Protein AF-A0A2T1HRW3-F1 (afdb_monomer)

Organism: NCBI:txid2109933

Sequence (245 aa):
MPASSSIAETVAFGRKAAAPQAVAAPQVAPGHSLRAAALVLAGGLLAGSAAFLISSAKPEPPRLLSVGIGPATLSVNSTLVRNPAQRRDGQAGRLDLALSWPGLEASKPPSPSDAGADAFALKDVLLVTILAADDGLDPSALPAQLYGRYLESGVEDGPAGLIRRSFRARSPYEGEVLFIAPPDGRRFAARCELARPSPDSLPHMCIAQFRRDGLDVQLRMDARLLDQWEAIDERLRHLVDKMLG

Solvent-accessible surface area (backbone atoms only — not comparable to full-atom values): 14310 Å² total; per-residue (Å²): 128,88,81,88,86,85,84,86,87,83,84,86,86,78,86,78,87,78,78,83,79,76,78,80,74,84,84,76,74,95,83,64,76,76,65,62,54,52,53,56,51,50,50,51,52,53,54,51,50,51,55,50,51,67,74,62,61,75,84,76,78,81,43,81,29,54,34,28,31,74,93,39,55,33,55,40,54,40,61,33,39,63,46,74,90,67,63,54,66,45,84,37,83,57,47,52,33,28,23,24,58,92,79,65,42,56,41,78,77,87,50,83,84,48,65,48,99,56,62,78,67,37,76,54,31,40,39,36,40,40,32,42,51,70,97,64,79,57,48,36,47,35,48,63,74,59,48,51,86,44,45,46,92,63,77,43,88,37,57,77,73,21,37,33,33,44,39,31,83,90,39,103,50,49,45,31,36,38,36,27,31,77,95,55,14,56,91,39,42,33,46,21,41,30,80,44,81,50,93,89,41,57,58,47,45,28,42,31,50,43,65,55,89,61,26,30,40,37,39,37,34,35,42,83,52,43,64,45,44,69,64,50,55,53,52,50,51,55,51,50,50,63,21,62,106

Foldseek 3Di:
DDDDDDDDDDDDDDDDDDDDDDDDDDDDDPDDPPPVVVVVVVVCVVVVVVVVVVVPDDDDDWDWEFEDAVPFTFTDILLQQPDVVRSHHDYDQKTKGKAFPPPRGRDDPDDPVCPPPPVVPCPRIKIKMKHFDDPDDFLLCCQPPPQVVQWDPDWDADAPQWIKTAGDPPDPLQQWIKTAHPDRNSLWIKIFGFPDRDPPTDTFKIWIWGDDPRMIMIIIGTPVCVNVVNSVSVVVVVVRVNRRD

Radius of gyration: 29.55 Å; Cα contacts (8 Å, |Δi|>4): 366; chains: 1; bounding box: 105×69×51 Å

Nearest PDB structures (foldseek):
  3ggn-assembly2_A  TM=3.436E-01  e=1.033E-01  Deinococcus radiodurans R1 = ATCC 13939 = DSM 20539
  3rd6-assembly2_B-2  TM=4.100E-01  e=4.342E-01  Mesorhizobium loti
  2lnj-assembly1_A  TM=2.711E-01  e=1.094E-01  Synechocystis sp. PCC 6803
  3mfd-assembly1_A  TM=4.555E-01  e=8.650E-01  Bacillus subtilis
  2yev-assembly2_B  TM=3.075E-01  e=7.672E+00  Thermus thermophilus HB8

pLDDT: mean 80.61, std 21.64, range [36.28, 98.56]

Secondary structure (DSSP, 8-state):
----------------PPPP--PPPP---TT-HHHHHHHHHHHHHHHHHHHHHHHTPPPPPP-EEEEEETTEEEEEETTTBSSGGG-SSEE-SEEEEEEETTT--BPPPPPGGG-STTTT--TTEEEEEEEEPPSS--GGGHHHHTGGGGB-S--EE-GGGPEEEEBPTTSTTTTEEEEE-TTTSSS-EEEEEESSSSTTPPEEEEEEEEEETTEEEEEEEEGGGGGGHHHHHHHHHHHHHHHH-

Structure (mmCIF, N/CA/C/O backbone):
data_AF-A0A2T1HRW3-F1
#
_entry.id   AF-A0A2T1HRW3-F1
#
loop_
_atom_site.group_PDB
_atom_site.id
_atom_site.type_symbol
_atom_site.label_atom_id
_atom_site.label_alt_id
_atom_site.label_comp_id
_atom_site.label_asym_id
_atom_site.label_entity_id
_atom_site.label_seq_id
_atom_site.pdbx_PDB_ins_code
_atom_site.Cartn_x
_atom_site.Cartn_y
_atom_site.Cartn_z
_atom_site.occupancy
_atom_site.B_iso_or_equiv
_atom_site.auth_seq_id
_atom_site.auth_comp_id
_atom_site.auth_asym_id
_atom_site.auth_atom_id
_atom_site.pdbx_PDB_model_num
ATOM 1 N N . MET A 1 1 ? 83.606 19.177 -17.365 1.00 39.78 1 MET A N 1
ATOM 2 C CA . MET A 1 1 ? 84.404 20.393 -17.651 1.00 39.78 1 MET A CA 1
ATOM 3 C C . MET A 1 1 ? 84.358 20.618 -19.157 1.00 39.78 1 MET A C 1
ATOM 5 O O . MET A 1 1 ? 84.516 19.606 -19.832 1.00 39.78 1 MET A O 1
ATOM 9 N N . PRO A 1 2 ? 84.155 21.837 -19.710 1.00 53.38 2 PRO A N 1
ATOM 10 C CA . PRO A 1 2 ? 84.057 23.165 -19.070 1.00 53.38 2 PRO A CA 1
ATOM 11 C C . PRO A 1 2 ? 82.731 23.446 -18.317 1.00 53.38 2 PRO A C 1
ATOM 13 O O . PRO A 1 2 ? 82.269 22.559 -17.598 1.00 53.38 2 PRO A O 1
ATOM 16 N N . ALA A 1 3 ? 82.193 24.673 -18.414 1.00 39.16 3 ALA A N 1
ATOM 17 C CA . ALA A 1 3 ? 81.081 25.255 -17.649 1.00 39.16 3 ALA A CA 1
ATOM 18 C C . ALA A 1 3 ? 80.359 26.384 -18.448 1.00 39.16 3 ALA A C 1
ATOM 20 O O . ALA A 1 3 ? 80.685 26.597 -19.613 1.00 39.16 3 ALA A O 1
ATOM 21 N N . SER A 1 4 ? 79.471 27.137 -17.771 1.00 41.97 4 SER A N 1
ATOM 22 C CA . SER A 1 4 ? 78.789 28.393 -18.182 1.00 41.97 4 SER A CA 1
ATOM 23 C C . SER A 1 4 ? 77.609 28.282 -19.167 1.00 41.97 4 SER A C 1
ATOM 25 O O . SER A 1 4 ? 77.682 27.531 -20.128 1.00 41.97 4 SER A O 1
ATOM 27 N N . SER A 1 5 ? 76.521 29.062 -19.063 1.00 40.44 5 SER A N 1
ATOM 28 C CA . SER A 1 5 ? 75.942 29.850 -17.947 1.00 40.44 5 SER A CA 1
ATOM 29 C C . SER A 1 5 ? 74.539 30.354 -18.343 1.00 40.44 5 SER A C 1
ATOM 31 O O . SER A 1 5 ? 74.264 30.466 -19.532 1.00 40.44 5 SER A O 1
ATOM 33 N N . SER A 1 6 ? 73.728 30.764 -17.352 1.00 39.62 6 SER A N 1
ATOM 34 C CA . SER A 1 6 ? 72.842 31.958 -17.378 1.00 39.62 6 SER A CA 1
ATOM 35 C C . SER A 1 6 ? 71.379 31.767 -16.923 1.00 39.62 6 SER A C 1
ATOM 37 O O . SER A 1 6 ? 70.491 31.504 -17.722 1.00 39.62 6 SER A O 1
ATOM 39 N N . ILE A 1 7 ? 71.175 32.070 -15.633 1.00 45.28 7 ILE A N 1
ATOM 40 C CA . ILE A 1 7 ? 70.072 32.865 -15.046 1.00 45.28 7 ILE A CA 1
ATOM 41 C C . ILE A 1 7 ? 68.636 32.302 -15.109 1.00 45.28 7 ILE A C 1
ATOM 43 O O . ILE A 1 7 ? 67.963 32.308 -16.133 1.00 45.28 7 ILE A O 1
ATOM 47 N N . ALA A 1 8 ? 68.125 31.969 -13.918 1.00 36.47 8 ALA A N 1
ATOM 48 C CA . ALA A 1 8 ? 66.698 31.965 -13.610 1.00 36.47 8 ALA A CA 1
ATOM 49 C C . ALA A 1 8 ? 66.261 33.372 -13.167 1.00 36.47 8 ALA A C 1
ATOM 51 O O . ALA A 1 8 ? 66.919 33.976 -12.317 1.00 36.47 8 ALA A O 1
ATOM 52 N N . GLU A 1 9 ? 65.146 33.877 -13.695 1.00 40.12 9 GLU A N 1
ATOM 53 C CA . GLU A 1 9 ? 64.618 35.189 -13.318 1.00 40.12 9 GLU A CA 1
ATOM 54 C C . GLU A 1 9 ? 63.512 35.055 -12.261 1.00 40.12 9 GLU A C 1
ATOM 56 O O . GLU A 1 9 ? 62.537 34.322 -12.423 1.00 40.12 9 GLU A O 1
ATOM 61 N N . THR A 1 10 ? 63.699 35.745 -11.136 1.00 36.28 10 THR A N 1
ATOM 62 C CA . THR A 1 10 ? 62.781 35.754 -9.992 1.00 36.28 10 THR A CA 1
ATOM 63 C C . THR A 1 10 ? 62.038 37.080 -9.973 1.00 36.28 10 THR A C 1
ATOM 65 O O . THR A 1 10 ? 62.661 38.117 -9.758 1.00 36.28 10 THR A O 1
ATOM 68 N N . VAL A 1 11 ? 60.710 37.059 -10.106 1.00 42.03 11 VAL A N 1
ATOM 69 C CA . VAL A 1 11 ? 59.874 38.245 -9.860 1.00 42.03 11 VAL A CA 1
ATOM 70 C C . VAL A 1 11 ? 59.063 38.038 -8.586 1.00 42.03 11 VAL A C 1
ATOM 72 O O . VAL A 1 11 ? 58.026 37.379 -8.573 1.00 42.03 11 VAL A O 1
ATOM 75 N N . ALA A 1 12 ? 59.547 38.624 -7.491 1.00 39.41 12 ALA A N 1
ATOM 76 C CA . ALA A 1 12 ? 58.782 38.751 -6.260 1.00 39.41 12 ALA A CA 1
ATOM 77 C C . ALA A 1 12 ? 57.793 39.922 -6.382 1.00 39.41 12 ALA A C 1
ATOM 79 O O . ALA A 1 12 ? 58.213 41.059 -6.590 1.00 39.41 12 ALA A O 1
ATOM 80 N N . PHE A 1 13 ? 56.496 39.671 -6.183 1.00 36.38 13 PHE A N 1
ATOM 81 C CA . PHE A 1 13 ? 55.493 40.731 -6.039 1.00 36.38 13 PHE A CA 1
ATOM 82 C C . PHE A 1 13 ? 54.936 40.742 -4.612 1.00 36.38 13 PHE A C 1
ATOM 84 O O . PHE A 1 13 ? 54.103 39.921 -4.231 1.00 36.38 13 PHE A O 1
ATOM 91 N N . GLY A 1 14 ? 55.448 41.657 -3.789 1.00 36.41 14 GLY A N 1
ATOM 92 C CA . GLY A 1 14 ? 55.083 41.772 -2.380 1.00 36.41 14 GLY A CA 1
ATOM 93 C C . GLY A 1 14 ? 54.111 42.919 -2.100 1.00 36.41 14 GLY A C 1
ATOM 94 O O . GLY A 1 14 ? 54.401 44.051 -2.460 1.00 36.41 14 GLY A O 1
ATOM 95 N N . ARG A 1 15 ? 53.052 42.623 -1.325 1.00 39.38 15 ARG A N 1
ATOM 96 C CA . ARG A 1 15 ? 52.174 43.559 -0.571 1.00 39.38 15 ARG A CA 1
ATOM 97 C C . ARG A 1 15 ? 51.417 44.609 -1.417 1.00 39.38 15 ARG A C 1
ATOM 99 O O . ARG A 1 15 ? 51.995 45.470 -2.057 1.00 39.38 15 ARG A O 1
ATOM 106 N N . LYS A 1 16 ? 50.092 44.710 -1.307 1.00 40.72 16 LYS A N 1
ATOM 107 C CA . LYS A 1 16 ? 49.357 44.930 -0.047 1.00 40.72 16 LYS A CA 1
ATOM 108 C C . LYS A 1 16 ? 47.990 44.246 -0.062 1.00 40.72 16 LYS A C 1
ATOM 110 O O . LYS A 1 16 ? 47.259 44.351 -1.039 1.00 40.72 16 LYS A O 1
ATOM 115 N N . ALA A 1 17 ? 47.618 43.639 1.064 1.00 41.56 17 ALA A N 1
ATOM 116 C CA . ALA A 1 17 ? 46.237 43.240 1.306 1.00 41.56 17 ALA A CA 1
ATOM 117 C C . ALA A 1 17 ? 45.358 44.494 1.450 1.00 41.56 17 ALA A C 1
ATOM 119 O O . ALA A 1 17 ? 45.654 45.365 2.271 1.00 41.56 17 ALA A O 1
ATOM 120 N N . ALA A 1 18 ? 44.290 44.583 0.658 1.00 41.91 18 ALA A N 1
ATOM 121 C CA . ALA A 1 18 ? 43.229 45.551 0.896 1.00 41.91 18 ALA A CA 1
ATOM 122 C C . ALA A 1 18 ? 42.437 45.117 2.139 1.00 41.91 18 ALA A C 1
ATOM 124 O O . ALA A 1 18 ? 42.077 43.946 2.270 1.00 41.91 18 ALA A O 1
ATOM 125 N N . ALA A 1 19 ? 42.195 46.047 3.064 1.00 45.75 19 ALA A N 1
ATOM 126 C CA . ALA A 1 19 ? 41.398 45.767 4.253 1.00 45.75 19 ALA A CA 1
ATOM 127 C C . ALA A 1 19 ? 39.941 45.439 3.863 1.00 45.75 19 ALA A C 1
ATOM 129 O O . ALA A 1 19 ? 39.423 46.045 2.919 1.00 45.75 19 ALA A O 1
ATOM 130 N N . PRO A 1 20 ? 39.259 44.522 4.576 1.00 41.38 20 PRO A N 1
ATOM 131 C CA . PRO A 1 20 ? 37.855 44.238 4.318 1.00 41.38 20 PRO A CA 1
ATOM 132 C C . PRO A 1 20 ? 37.019 45.493 4.583 1.00 41.38 20 PRO A C 1
ATOM 134 O O . PRO A 1 20 ? 37.066 46.066 5.673 1.00 41.38 20 PRO A O 1
ATOM 137 N N . GLN A 1 21 ? 36.244 45.921 3.587 1.00 46.62 21 GLN A N 1
ATOM 138 C CA . GLN A 1 21 ? 35.265 46.985 3.776 1.00 46.62 21 GLN A CA 1
ATOM 139 C C . GLN A 1 21 ? 34.162 46.467 4.701 1.00 46.62 21 GLN A C 1
ATOM 141 O O . GLN A 1 21 ? 33.409 45.562 4.344 1.00 46.62 21 GLN A O 1
ATOM 146 N N . ALA A 1 22 ? 34.085 47.029 5.906 1.00 43.19 22 ALA A N 1
ATOM 147 C CA . ALA A 1 22 ? 33.015 46.726 6.840 1.00 43.19 22 ALA A CA 1
ATOM 148 C C . ALA A 1 22 ? 31.687 47.242 6.268 1.00 43.19 22 ALA A C 1
ATOM 150 O O . ALA A 1 22 ? 31.473 48.452 6.172 1.00 43.19 22 ALA A O 1
ATOM 151 N N . VAL A 1 23 ? 30.791 46.324 5.901 1.00 45.91 23 VAL A N 1
ATOM 152 C CA . VAL A 1 23 ? 29.400 46.668 5.591 1.00 45.91 23 VAL A CA 1
ATOM 153 C C . VAL A 1 23 ? 28.782 47.247 6.861 1.00 45.91 23 VAL A C 1
ATOM 155 O O . VAL A 1 23 ? 28.785 46.602 7.910 1.00 45.91 23 VAL A O 1
ATOM 158 N N . ALA A 1 24 ? 28.302 48.487 6.780 1.00 43.62 24 ALA A N 1
ATOM 159 C CA . ALA A 1 24 ? 27.778 49.201 7.933 1.00 43.62 24 ALA A CA 1
ATOM 160 C C . ALA A 1 24 ? 26.563 48.471 8.526 1.00 43.62 24 ALA A C 1
ATOM 162 O O . ALA A 1 24 ? 25.582 48.205 7.830 1.00 43.62 24 ALA A O 1
ATOM 163 N N . ALA A 1 25 ? 26.613 48.183 9.828 1.00 50.09 25 ALA A N 1
ATOM 164 C CA . ALA A 1 25 ? 25.445 47.715 10.559 1.00 50.09 25 ALA A CA 1
ATOM 165 C C . ALA A 1 25 ? 24.359 48.813 10.561 1.00 50.09 25 ALA A C 1
ATOM 167 O O . ALA A 1 25 ? 24.692 49.989 10.746 1.00 50.09 25 ALA A O 1
ATOM 168 N N . PRO A 1 26 ? 23.068 48.469 10.389 1.00 45.84 26 PRO A N 1
ATOM 169 C CA . PRO A 1 26 ? 21.995 49.453 10.447 1.00 45.84 26 PRO A CA 1
ATOM 170 C C . PRO A 1 26 ? 21.924 50.060 11.853 1.00 45.84 26 PRO A C 1
ATOM 172 O O . 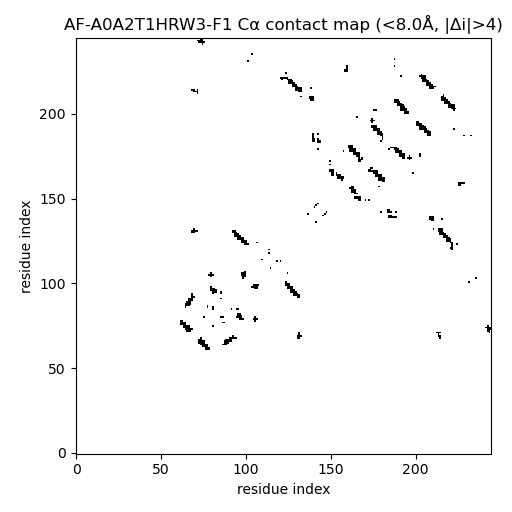PRO A 1 26 ? 21.696 49.355 12.838 1.00 45.84 26 PRO A O 1
ATOM 175 N N . GLN A 1 27 ? 22.116 51.376 11.955 1.00 48.44 27 GLN A N 1
ATOM 176 C CA . GLN A 1 27 ? 22.003 52.079 13.229 1.00 48.44 27 GLN A CA 1
ATOM 177 C C . GLN A 1 27 ? 20.530 52.201 13.630 1.00 48.44 27 GLN A C 1
ATOM 179 O O . GLN A 1 27 ? 19.772 52.989 13.067 1.00 48.44 27 GLN A O 1
ATOM 184 N N . VAL A 1 28 ? 20.121 51.402 14.615 1.00 47.53 28 VAL A N 1
ATOM 185 C CA . VAL A 1 28 ? 18.778 51.460 15.199 1.00 47.53 28 VAL A CA 1
ATOM 186 C C . VAL A 1 28 ? 18.716 52.626 16.184 1.00 47.53 28 VAL A C 1
ATOM 188 O O . VAL A 1 28 ? 19.420 52.635 17.193 1.00 47.53 28 VAL A O 1
ATOM 191 N N . ALA A 1 29 ? 17.865 53.612 15.895 1.00 43.06 29 ALA A N 1
ATOM 192 C CA . ALA A 1 29 ? 17.694 54.789 16.740 1.00 43.06 29 ALA A CA 1
ATOM 193 C C . ALA A 1 29 ? 17.168 54.425 18.152 1.00 43.06 29 ALA A C 1
ATOM 195 O O . ALA A 1 29 ? 16.272 53.579 18.280 1.00 43.06 29 ALA A O 1
ATOM 196 N N . PRO A 1 30 ? 17.665 55.074 19.223 1.00 49.09 30 PRO A N 1
ATOM 197 C CA . PRO A 1 30 ? 17.235 54.790 20.588 1.00 49.09 30 PRO A CA 1
ATOM 198 C C . PRO A 1 30 ? 15.851 55.405 20.851 1.00 49.09 30 PRO A C 1
ATOM 200 O O . PRO A 1 30 ? 15.732 56.604 21.081 1.00 49.09 30 PRO A O 1
ATOM 203 N N . GLY A 1 31 ? 14.789 54.590 20.822 1.00 48.50 31 GLY A N 1
ATOM 204 C CA . GLY A 1 31 ? 13.436 55.091 21.116 1.00 48.50 31 GLY A CA 1
ATOM 205 C C . GLY A 1 31 ? 12.278 54.086 21.174 1.00 48.50 31 GLY A C 1
ATOM 206 O O . GLY A 1 31 ? 11.246 54.412 21.747 1.00 48.50 31 GLY A O 1
ATOM 207 N N . HIS A 1 32 ? 12.414 52.867 20.633 1.00 49.19 32 HIS A N 1
ATOM 208 C CA . HIS A 1 32 ? 11.281 51.922 20.505 1.00 49.19 32 HIS A CA 1
ATOM 209 C C . HIS A 1 32 ? 11.574 50.482 20.986 1.00 49.19 32 HIS A C 1
ATOM 211 O O . HIS A 1 32 ? 10.835 49.543 20.687 1.00 49.19 32 HIS A O 1
ATOM 217 N N . SER A 1 33 ? 12.643 50.288 21.761 1.00 52.78 33 SER A N 1
ATOM 218 C CA . SER A 1 33 ? 13.235 48.976 22.078 1.00 52.78 33 SER A CA 1
ATOM 219 C C . SER A 1 33 ? 12.441 48.073 23.040 1.00 52.78 33 SER A C 1
ATOM 221 O O . SER A 1 33 ? 12.756 46.891 23.136 1.00 52.78 33 SER A O 1
ATOM 223 N N . LEU A 1 34 ? 11.390 48.564 23.709 1.00 49.56 34 LEU A N 1
ATOM 224 C CA . LEU A 1 34 ? 10.621 47.766 24.683 1.00 49.56 34 LEU A CA 1
ATOM 225 C C . LEU A 1 34 ? 9.437 46.978 24.090 1.00 49.56 34 LEU A C 1
ATOM 227 O O . LEU A 1 34 ? 9.021 45.984 24.679 1.00 49.56 34 LEU A O 1
ATOM 231 N N . ARG A 1 35 ? 8.894 47.369 22.926 1.00 47.50 35 ARG A N 1
ATOM 232 C CA . ARG A 1 35 ? 7.738 46.671 22.316 1.00 47.50 35 ARG A CA 1
ATOM 233 C C . ARG A 1 35 ? 8.129 45.540 21.358 1.00 47.50 35 ARG A C 1
ATOM 235 O O . ARG A 1 35 ? 7.439 44.528 21.313 1.00 47.50 35 ARG A O 1
ATOM 242 N N . ALA A 1 36 ? 9.244 45.674 20.636 1.00 46.44 36 ALA A N 1
ATOM 243 C CA . ALA A 1 36 ? 9.691 44.655 19.679 1.00 46.44 36 ALA A CA 1
ATOM 244 C C . ALA A 1 36 ? 10.243 43.386 20.361 1.00 46.44 36 ALA A C 1
ATOM 246 O O . ALA A 1 36 ? 9.942 42.275 19.930 1.00 46.44 36 ALA A O 1
ATOM 247 N N . ALA A 1 37 ? 10.994 43.534 21.460 1.00 47.66 37 ALA A N 1
ATOM 248 C CA . ALA A 1 37 ? 11.565 42.401 22.195 1.00 47.66 37 ALA A CA 1
ATOM 249 C C . ALA A 1 37 ? 10.487 41.486 22.812 1.00 47.66 37 ALA A C 1
ATOM 251 O O . ALA A 1 37 ? 10.624 40.262 22.795 1.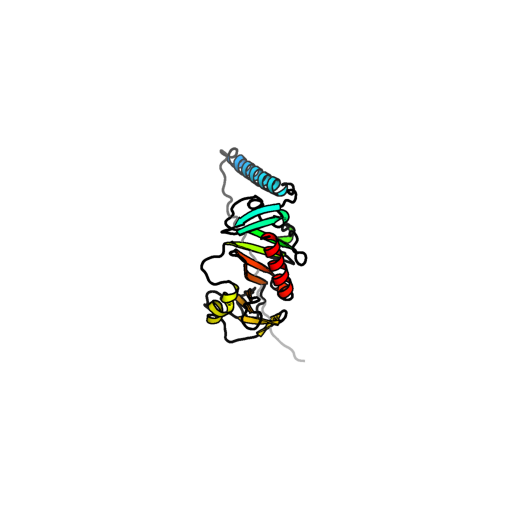00 47.66 37 ALA A O 1
ATOM 252 N N . ALA A 1 38 ? 9.385 42.071 23.297 1.00 47.66 38 ALA A N 1
ATOM 253 C CA . ALA A 1 38 ? 8.271 41.329 23.884 1.00 47.66 38 ALA A CA 1
ATOM 254 C C . ALA A 1 38 ? 7.582 40.390 22.876 1.00 47.66 38 ALA A C 1
ATOM 256 O O . ALA A 1 38 ? 7.209 39.280 23.243 1.00 47.66 38 ALA A O 1
ATOM 257 N N . LEU A 1 39 ? 7.455 40.795 21.606 1.00 50.19 39 LEU A N 1
ATOM 258 C CA . LEU A 1 39 ? 6.830 39.980 20.556 1.00 50.19 39 LEU A CA 1
ATOM 259 C C . LEU A 1 39 ? 7.683 38.764 20.165 1.00 50.19 39 LEU A C 1
ATOM 261 O O . LEU A 1 39 ? 7.138 37.677 19.984 1.00 50.19 39 LEU A O 1
ATOM 265 N N . VAL A 1 40 ? 9.010 38.915 20.091 1.00 53.94 40 VAL A N 1
ATOM 266 C CA . VAL A 1 40 ? 9.924 37.796 19.788 1.00 53.94 40 VAL A CA 1
ATOM 267 C C . VAL A 1 40 ? 9.969 36.796 20.948 1.00 53.94 40 VAL A C 1
ATOM 269 O O . VAL A 1 40 ? 9.887 35.590 20.720 1.00 53.94 40 VAL A O 1
ATOM 272 N N . LEU A 1 41 ? 10.022 37.281 22.194 1.00 51.12 41 LEU A N 1
ATOM 273 C CA . LEU A 1 41 ? 9.987 36.423 23.384 1.00 51.12 41 LEU A CA 1
ATOM 274 C C . LEU A 1 41 ? 8.636 35.710 23.544 1.00 51.12 41 LEU A C 1
ATOM 276 O O . LEU A 1 41 ? 8.619 34.506 23.782 1.00 51.12 41 LEU A O 1
ATOM 280 N N . ALA A 1 42 ? 7.512 36.410 23.358 1.00 52.44 42 ALA A N 1
ATOM 281 C CA . ALA A 1 42 ? 6.182 35.802 23.406 1.00 52.44 42 ALA A CA 1
ATOM 282 C C . ALA A 1 42 ? 5.981 34.767 22.288 1.00 52.44 42 ALA A C 1
ATOM 284 O O . ALA A 1 42 ? 5.467 33.683 22.552 1.00 52.44 42 ALA A O 1
ATOM 285 N N . GLY A 1 43 ? 6.440 35.055 21.064 1.00 51.66 43 GLY A N 1
ATOM 286 C CA . GLY A 1 43 ? 6.417 34.101 19.952 1.00 51.66 43 GLY A CA 1
ATOM 287 C C . GLY A 1 43 ? 7.243 32.843 20.238 1.00 51.66 43 GLY A C 1
ATOM 288 O O . GLY A 1 43 ? 6.752 31.733 20.046 1.00 51.66 43 GLY A O 1
ATOM 289 N N . GLY A 1 44 ? 8.460 33.002 20.772 1.00 55.84 44 GLY A N 1
ATOM 290 C CA . GLY A 1 44 ? 9.316 31.882 21.176 1.00 55.84 44 GLY A CA 1
ATOM 291 C C . GLY A 1 44 ? 8.730 31.049 22.323 1.00 55.84 44 GLY A C 1
ATOM 292 O O . GLY A 1 44 ? 8.763 29.822 22.267 1.00 55.84 44 GLY A O 1
ATOM 293 N N . LEU A 1 45 ? 8.135 31.695 23.331 1.00 55.41 45 LEU A N 1
ATOM 294 C CA . LEU A 1 45 ? 7.467 31.025 24.455 1.00 55.41 45 LEU A CA 1
ATOM 295 C C . LEU A 1 45 ? 6.203 30.268 24.019 1.00 55.41 45 LEU A C 1
ATOM 297 O O . LEU A 1 45 ? 5.990 29.141 24.464 1.00 55.41 45 LEU A O 1
ATOM 301 N N . LEU A 1 46 ? 5.383 30.841 23.133 1.00 53.94 46 LEU A N 1
ATOM 302 C CA . LEU A 1 46 ? 4.184 30.183 22.600 1.00 53.94 46 LEU A CA 1
ATOM 303 C C . LEU A 1 46 ? 4.536 29.016 21.665 1.00 53.94 46 LEU A C 1
ATOM 305 O O . LEU A 1 46 ? 3.966 27.937 21.802 1.00 53.94 46 LEU A O 1
ATOM 309 N N . ALA A 1 47 ? 5.514 29.182 20.770 1.00 57.41 47 ALA A N 1
ATOM 310 C CA . ALA A 1 47 ? 5.979 28.098 19.904 1.00 57.41 47 ALA A CA 1
ATOM 311 C C . ALA A 1 47 ? 6.651 26.966 20.705 1.00 57.41 47 ALA A C 1
ATOM 313 O O . ALA A 1 47 ? 6.367 25.790 20.475 1.00 57.41 47 ALA A O 1
ATOM 314 N N . GLY A 1 48 ? 7.496 27.312 21.683 1.00 55.12 48 GLY A N 1
ATOM 315 C CA . GLY A 1 48 ? 8.172 26.346 22.550 1.00 55.12 48 GLY A CA 1
ATOM 316 C C . GLY A 1 48 ? 7.209 25.576 23.455 1.00 55.12 48 GLY A C 1
ATOM 317 O O . GLY A 1 48 ? 7.325 24.358 23.572 1.00 55.12 48 GLY A O 1
ATOM 318 N N . SER A 1 49 ? 6.217 26.250 24.047 1.00 57.62 49 SER A N 1
ATOM 319 C CA . SER A 1 49 ? 5.191 25.582 24.863 1.00 57.62 49 SER A CA 1
ATOM 320 C C . SER A 1 49 ? 4.253 24.707 24.028 1.00 57.62 49 SER A C 1
ATOM 322 O O . SER A 1 49 ? 3.957 23.591 24.449 1.00 57.62 49 SER A O 1
ATOM 324 N N . ALA A 1 50 ? 3.860 25.130 22.821 1.00 57.09 50 ALA A N 1
ATOM 325 C CA . ALA A 1 50 ? 3.099 24.285 21.900 1.00 57.09 50 ALA A CA 1
ATOM 326 C C . ALA A 1 50 ? 3.878 23.014 21.506 1.00 57.09 50 ALA A C 1
ATOM 328 O O . ALA A 1 50 ? 3.344 21.911 21.617 1.00 57.09 50 ALA A O 1
ATOM 329 N N . ALA A 1 51 ? 5.155 23.143 21.128 1.00 58.53 51 ALA A N 1
ATOM 330 C CA . ALA A 1 51 ? 6.012 21.999 20.813 1.00 58.53 51 ALA A CA 1
ATOM 331 C C . ALA A 1 51 ? 6.198 21.055 22.019 1.00 58.53 51 ALA A C 1
ATOM 333 O O . ALA A 1 51 ? 6.118 19.834 21.873 1.00 58.53 51 ALA A O 1
ATOM 334 N N . PHE A 1 52 ? 6.385 21.606 23.224 1.00 56.00 52 PHE A N 1
ATOM 335 C CA . PHE A 1 52 ? 6.524 20.822 24.453 1.00 56.00 52 PHE A CA 1
ATOM 336 C C . PHE A 1 52 ? 5.234 20.077 24.829 1.00 56.00 52 PHE A C 1
ATOM 338 O O . PHE A 1 52 ? 5.299 18.911 25.214 1.00 56.00 52 PHE A O 1
ATOM 345 N N . LEU A 1 53 ? 4.061 20.702 24.676 1.00 56.88 53 LEU A N 1
ATOM 346 C CA . LEU A 1 53 ? 2.763 20.062 24.925 1.00 56.88 53 LEU A CA 1
ATOM 347 C C . LEU A 1 53 ? 2.464 18.943 23.919 1.00 56.88 53 LEU A C 1
ATOM 349 O O . LEU A 1 53 ? 1.995 17.883 24.328 1.00 56.88 53 LEU A O 1
ATOM 353 N N . ILE A 1 54 ? 2.797 19.132 22.637 1.00 54.81 54 ILE A N 1
ATOM 354 C CA . ILE A 1 54 ? 2.674 18.085 21.606 1.00 54.81 54 ILE A CA 1
ATOM 355 C C . ILE A 1 54 ? 3.598 16.896 21.927 1.00 54.81 54 ILE A C 1
ATOM 357 O O . ILE A 1 54 ? 3.175 15.748 21.820 1.00 54.81 54 ILE A O 1
ATOM 361 N N . SER A 1 55 ? 4.825 17.161 22.389 1.00 57.19 55 SER A N 1
ATOM 362 C CA . SER A 1 55 ? 5.787 16.126 22.807 1.00 57.19 55 SER A CA 1
ATOM 363 C C . SER A 1 55 ? 5.409 15.419 24.124 1.00 57.19 55 SER A C 1
ATOM 365 O O . SER A 1 55 ? 5.841 14.298 24.378 1.00 57.19 55 SER A O 1
ATOM 367 N N . SER A 1 56 ? 4.585 16.055 24.967 1.00 53.03 56 SER A N 1
ATOM 368 C CA . SER A 1 56 ? 4.218 15.560 26.307 1.00 53.03 56 SER A CA 1
ATOM 369 C C . SER A 1 56 ? 2.849 14.868 26.374 1.00 53.03 56 SER A C 1
ATOM 371 O O . SER A 1 56 ? 2.393 14.506 27.462 1.00 53.03 56 SER A O 1
ATOM 373 N N . ALA A 1 57 ? 2.167 14.689 25.240 1.00 61.09 57 ALA A N 1
ATOM 374 C CA . ALA A 1 57 ? 0.889 13.988 25.189 1.00 61.09 57 ALA A CA 1
ATOM 375 C C . ALA A 1 57 ? 1.063 12.519 25.619 1.00 61.09 57 ALA A C 1
ATOM 377 O O . ALA A 1 57 ? 1.791 11.750 24.988 1.00 61.09 57 ALA A O 1
ATOM 378 N N . LYS A 1 58 ? 0.390 12.114 26.704 1.00 65.38 58 LYS A N 1
ATOM 379 C CA . LYS A 1 58 ? 0.428 10.721 27.176 1.00 65.38 58 LYS A CA 1
ATOM 380 C C . LYS A 1 58 ? -0.166 9.784 26.112 1.00 65.38 58 LYS A C 1
ATOM 382 O O . LYS A 1 58 ? -1.192 10.142 25.531 1.00 65.38 58 LYS A O 1
ATOM 387 N N . PRO A 1 59 ? 0.410 8.586 25.891 1.00 69.62 59 PRO A N 1
ATOM 388 C CA . PRO A 1 59 ? -0.190 7.587 25.017 1.00 69.62 59 PRO A CA 1
ATOM 389 C C . PRO A 1 59 ? -1.625 7.269 25.441 1.00 69.62 59 PRO A C 1
ATOM 391 O O . PRO A 1 59 ? -1.893 6.974 26.607 1.00 69.62 59 PRO A O 1
ATOM 394 N N . GLU A 1 60 ? -2.542 7.339 24.483 1.00 76.69 60 GLU A N 1
ATOM 395 C CA . GLU A 1 60 ? -3.930 6.922 24.656 1.00 76.69 60 GLU A CA 1
ATOM 396 C C . GLU A 1 60 ? -3.989 5.392 24.844 1.00 76.69 60 GLU A C 1
ATOM 398 O O . GLU A 1 60 ? -3.256 4.678 24.150 1.00 76.69 60 GLU A O 1
ATOM 403 N N . PRO A 1 61 ? -4.818 4.858 25.763 1.00 85.38 61 PRO A N 1
ATOM 404 C CA . PRO A 1 61 ? -4.942 3.416 25.933 1.00 85.38 61 PRO A CA 1
ATOM 405 C C . PRO A 1 61 ? -5.451 2.745 24.640 1.00 85.38 61 PRO A C 1
ATOM 407 O O . PRO A 1 61 ? -6.326 3.304 23.968 1.00 85.38 61 PRO A O 1
ATOM 410 N N . PRO A 1 62 ? -4.952 1.541 24.294 1.00 91.19 62 PRO A N 1
ATOM 411 C CA . PRO A 1 62 ? -5.460 0.781 23.157 1.00 91.19 62 PRO A CA 1
ATOM 412 C C . PRO A 1 62 ? -6.962 0.528 23.299 1.00 91.19 62 PRO A C 1
ATOM 414 O O . PRO A 1 62 ? -7.414 0.029 24.331 1.00 91.19 62 PRO A O 1
ATOM 417 N N . ARG A 1 63 ? -7.732 0.835 22.254 1.00 95.06 63 ARG A N 1
ATOM 418 C CA . ARG A 1 63 ? -9.142 0.445 22.149 1.00 95.06 63 ARG A CA 1
ATOM 419 C C . ARG A 1 63 ? -9.490 0.062 20.721 1.00 95.06 63 ARG A C 1
ATOM 421 O O . ARG A 1 63 ? -8.823 0.485 19.780 1.00 95.06 63 ARG A O 1
ATOM 428 N N . LEU A 1 64 ? -10.555 -0.710 20.575 1.00 96.94 64 LEU A N 1
ATOM 429 C CA . LEU A 1 64 ? -11.159 -0.989 19.281 1.00 96.94 64 LEU A CA 1
ATOM 430 C C . LEU A 1 64 ? -11.998 0.225 18.853 1.00 96.94 64 LEU A C 1
ATOM 432 O O . LEU A 1 64 ? -12.720 0.785 19.677 1.00 96.94 64 LEU A O 1
ATOM 436 N N . LEU A 1 65 ? -11.856 0.644 17.599 1.00 97.88 65 LEU A N 1
ATOM 437 C CA . LEU A 1 65 ? -12.601 1.730 16.967 1.00 97.88 65 LEU A CA 1
ATOM 438 C C . LEU A 1 65 ? -13.511 1.142 15.892 1.00 97.88 65 LEU A C 1
ATOM 440 O O . LEU A 1 65 ? -13.062 0.294 15.119 1.00 97.88 65 LEU A O 1
ATOM 444 N N . SER A 1 66 ? -14.741 1.637 15.804 1.00 98.12 66 SER A N 1
ATOM 445 C CA . SER A 1 66 ? -15.656 1.369 14.693 1.00 98.12 66 SER A CA 1
ATOM 446 C C . SER A 1 66 ? -15.595 2.527 13.696 1.00 98.12 66 SER A C 1
ATOM 448 O O . SER A 1 66 ? -16.178 3.591 13.925 1.00 98.12 66 SER A O 1
ATOM 450 N N . VAL A 1 67 ? -14.836 2.348 12.612 1.00 98.44 67 VAL A N 1
ATOM 451 C CA . VAL A 1 67 ? -14.572 3.379 11.595 1.00 98.44 67 VAL A CA 1
ATOM 452 C C . VAL A 1 67 ? -15.266 3.001 10.293 1.00 98.44 67 VAL A C 1
ATOM 454 O O . VAL A 1 67 ? -14.883 2.032 9.642 1.00 98.44 67 VAL A O 1
ATOM 457 N N . GLY A 1 68 ? -16.270 3.771 9.884 1.00 98.19 68 GLY A N 1
ATOM 458 C CA . GLY A 1 68 ? -16.939 3.562 8.601 1.00 98.19 68 GLY A CA 1
ATOM 459 C C . GLY A 1 68 ? -16.234 4.295 7.461 1.00 98.19 68 GLY A C 1
ATOM 460 O O . GLY A 1 68 ? -15.914 5.480 7.584 1.00 98.19 68 GLY A O 1
ATOM 461 N N . ILE A 1 69 ? -15.996 3.596 6.350 1.00 98.00 69 ILE A N 1
ATOM 462 C CA . ILE A 1 69 ? -15.348 4.116 5.139 1.00 98.00 69 ILE A CA 1
ATOM 463 C C . ILE A 1 69 ? -16.185 3.685 3.933 1.00 98.00 69 ILE A C 1
ATOM 465 O O . ILE A 1 69 ? -16.261 2.504 3.597 1.00 98.00 69 ILE A O 1
ATOM 469 N N . GLY A 1 70 ? -16.837 4.650 3.280 1.00 94.44 70 GLY A N 1
ATOM 470 C CA . GLY A 1 70 ? -17.795 4.355 2.213 1.00 94.44 70 GLY A CA 1
ATOM 471 C C . GLY A 1 70 ? -18.917 3.429 2.717 1.00 94.44 70 GLY A C 1
ATOM 472 O O . GLY A 1 70 ? -19.569 3.786 3.702 1.00 94.44 70 GLY A O 1
ATOM 473 N N . PRO A 1 71 ? -19.157 2.268 2.074 1.00 89.81 71 PRO A N 1
ATOM 474 C CA . PRO A 1 71 ? -20.164 1.298 2.509 1.00 89.81 71 PRO A CA 1
ATOM 475 C C . PRO A 1 71 ? -19.686 0.351 3.626 1.00 89.81 71 PRO A C 1
ATOM 477 O O . PRO A 1 71 ? -20.516 -0.319 4.236 1.00 89.81 71 PRO A O 1
ATOM 480 N N . ALA A 1 72 ? -18.378 0.258 3.885 1.00 96.19 72 ALA A N 1
ATOM 481 C CA . ALA A 1 72 ? -17.808 -0.702 4.827 1.00 96.19 72 ALA A CA 1
ATOM 482 C C . ALA A 1 72 ? -17.629 -0.099 6.228 1.00 96.19 72 ALA A C 1
ATOM 484 O O . ALA A 1 72 ? -17.422 1.105 6.386 1.00 96.19 72 ALA A O 1
ATOM 485 N N . THR A 1 73 ? -17.660 -0.950 7.255 1.00 97.81 73 THR A N 1
ATOM 486 C CA . THR A 1 73 ? -17.297 -0.590 8.635 1.00 97.81 73 THR A CA 1
ATOM 487 C C . THR A 1 73 ? -16.108 -1.432 9.070 1.00 97.81 73 THR A C 1
ATOM 489 O O . THR A 1 73 ? -16.124 -2.645 8.903 1.00 97.81 73 THR A O 1
ATOM 492 N N . LEU A 1 74 ? -15.078 -0.777 9.603 1.00 98.31 74 LEU A N 1
ATOM 493 C CA . LEU A 1 74 ? -13.828 -1.392 10.029 1.00 98.31 74 LEU A CA 1
ATOM 494 C C . LEU A 1 74 ? -13.698 -1.360 11.549 1.00 98.31 74 LEU A C 1
ATOM 496 O O . LEU A 1 74 ? -13.825 -0.309 12.177 1.00 98.31 74 LEU A O 1
ATOM 500 N N . SER A 1 75 ? -13.368 -2.513 12.113 1.00 98.19 75 SER A N 1
ATOM 501 C CA . SER A 1 75 ? -13.036 -2.726 13.514 1.00 98.19 75 SER A CA 1
ATOM 502 C C . SER A 1 75 ? -11.514 -2.682 13.683 1.00 98.19 75 SER A C 1
ATOM 504 O O . SER A 1 75 ? -10.812 -3.652 13.394 1.00 98.19 75 SER A O 1
ATOM 506 N N . VAL A 1 76 ? -10.970 -1.531 14.090 1.00 97.62 76 VAL A N 1
ATOM 507 C CA . VAL A 1 76 ? -9.518 -1.263 14.080 1.00 97.62 76 VAL A CA 1
ATOM 508 C C . VAL A 1 76 ? -8.987 -0.900 15.464 1.00 97.62 76 VAL A C 1
ATOM 510 O O . VAL A 1 76 ? -9.577 -0.098 16.181 1.00 97.62 76 VAL A O 1
ATOM 513 N N . ASN A 1 77 ? -7.842 -1.461 15.863 1.00 96.75 77 ASN A N 1
ATOM 514 C CA . ASN A 1 77 ? -7.182 -1.051 17.104 1.00 96.75 77 ASN A CA 1
ATOM 515 C C . ASN A 1 77 ? -6.574 0.355 16.941 1.00 96.75 77 ASN A C 1
ATOM 517 O O . ASN A 1 77 ? -5.787 0.594 16.021 1.00 96.75 77 ASN A O 1
ATOM 521 N N . SER A 1 78 ? -6.909 1.274 17.850 1.00 95.81 78 SER A N 1
ATOM 522 C CA . SER A 1 78 ? -6.469 2.675 17.846 1.00 95.81 78 SER A CA 1
ATOM 523 C C . SER A 1 78 ? -4.948 2.852 17.791 1.00 95.81 78 SER A C 1
ATOM 525 O O . SER A 1 78 ? -4.477 3.877 17.295 1.00 95.81 78 SER A O 1
ATOM 527 N N . THR A 1 79 ? -4.173 1.860 18.242 1.0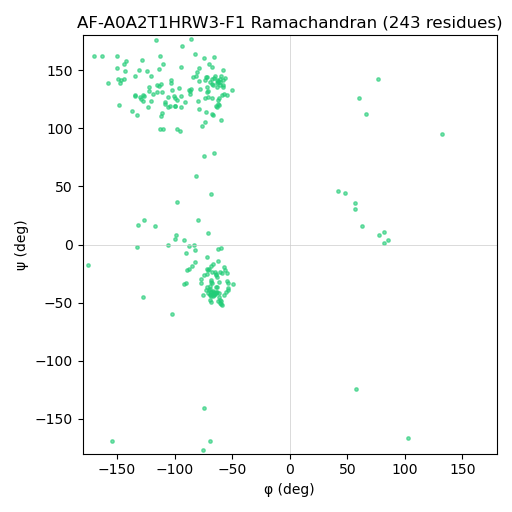0 93.94 79 THR A N 1
ATOM 528 C CA . THR A 1 79 ? -2.703 1.882 18.184 1.00 93.94 79 THR A CA 1
ATOM 529 C C . THR A 1 79 ? -2.153 1.789 16.761 1.00 93.94 79 THR A C 1
ATOM 531 O O . THR A 1 79 ? -1.125 2.402 16.484 1.00 93.94 79 THR A O 1
ATOM 534 N N . LEU A 1 80 ? -2.838 1.085 15.851 1.00 95.62 80 LEU A N 1
ATOM 535 C CA . LEU A 1 80 ? -2.427 0.960 14.446 1.00 95.62 80 LEU A CA 1
ATOM 536 C C . LEU A 1 80 ? -2.643 2.267 13.672 1.00 95.62 80 LEU A C 1
ATOM 538 O O . LEU A 1 80 ? -1.968 2.522 12.676 1.00 95.62 80 LEU A O 1
ATOM 542 N N . VAL A 1 81 ? -3.585 3.101 14.127 1.00 95.38 81 VAL A N 1
ATOM 543 C CA . VAL A 1 81 ? -3.963 4.359 13.476 1.00 95.38 81 VAL A CA 1
ATOM 544 C C . VAL A 1 81 ? -2.864 5.401 13.677 1.00 95.38 81 VAL A C 1
ATOM 546 O O . VAL A 1 81 ? -2.605 5.864 14.795 1.00 95.38 81 VAL A O 1
ATOM 549 N N . ARG A 1 82 ? -2.225 5.797 12.571 1.00 90.50 82 ARG A N 1
ATOM 550 C CA . ARG A 1 82 ? -1.027 6.647 12.566 1.00 90.50 82 ARG A CA 1
ATOM 551 C C . ARG A 1 82 ? -1.316 8.069 13.029 1.00 90.50 82 ARG A C 1
ATOM 553 O O . ARG A 1 82 ? -0.515 8.662 13.744 1.00 90.50 82 ARG A O 1
ATOM 560 N N . ASN A 1 83 ? -2.444 8.629 12.601 1.00 89.38 83 ASN A N 1
ATOM 561 C CA . ASN A 1 83 ? -2.838 9.996 12.918 1.00 89.38 83 ASN A CA 1
ATOM 562 C C . ASN A 1 83 ? -3.765 10.013 14.147 1.00 89.38 83 ASN A C 1
ATOM 564 O O . ASN A 1 83 ? -4.876 9.486 14.054 1.00 89.38 83 ASN A O 1
ATOM 568 N N . PRO A 1 84 ? -3.392 10.666 15.265 1.00 89.50 84 PRO A N 1
ATOM 569 C CA . PRO A 1 84 ? -4.260 10.781 16.436 1.00 89.50 84 PRO A CA 1
ATOM 570 C C . PRO A 1 84 ? -5.642 11.370 16.123 1.00 89.50 84 PRO A C 1
ATOM 572 O O . PRO A 1 84 ? -6.630 10.956 16.720 1.00 89.50 84 PRO A O 1
ATOM 575 N N . ALA A 1 85 ? -5.756 12.263 15.132 1.00 90.12 85 ALA A N 1
ATOM 576 C CA . ALA A 1 85 ? -7.046 12.829 14.737 1.00 90.12 85 ALA A CA 1
ATOM 577 C C . ALA A 1 85 ? -8.031 11.779 14.176 1.00 90.12 85 ALA A C 1
ATOM 579 O O . ALA A 1 85 ? -9.241 11.991 14.249 1.00 90.12 85 ALA A O 1
ATOM 580 N N . GLN A 1 86 ? -7.539 10.660 13.628 1.00 94.75 86 GLN A N 1
ATOM 581 C CA . GLN A 1 86 ? -8.354 9.549 13.115 1.00 94.75 86 GLN A CA 1
ATOM 582 C C . GLN A 1 86 ? -8.705 8.506 14.199 1.00 94.75 86 GLN A C 1
ATOM 584 O O . GLN A 1 86 ? -9.436 7.566 13.903 1.00 94.75 86 GLN A O 1
ATOM 589 N N . ARG A 1 87 ? -8.244 8.651 15.454 1.00 95.19 87 ARG A N 1
ATOM 590 C CA . ARG A 1 87 ? -8.506 7.695 16.555 1.00 95.19 87 ARG A CA 1
ATOM 591 C C . ARG A 1 87 ? -9.874 7.898 17.210 1.00 95.19 87 ARG A C 1
ATOM 593 O O . ARG A 1 87 ? -9.986 8.171 18.406 1.00 95.19 87 ARG A O 1
ATOM 600 N N . ARG A 1 88 ? -10.930 7.796 16.410 1.00 95.88 88 ARG A N 1
ATOM 601 C CA . ARG A 1 88 ? -12.316 8.026 16.827 1.00 95.88 88 ARG A CA 1
ATOM 602 C C . ARG A 1 88 ? -13.274 7.174 16.006 1.00 95.88 88 ARG A C 1
ATOM 604 O O . ARG A 1 88 ? -12.992 6.875 14.851 1.00 95.88 88 ARG A O 1
ATOM 611 N N . ASP A 1 89 ? -14.402 6.844 16.607 1.00 98.06 89 ASP A N 1
ATOM 612 C CA . ASP A 1 89 ? -15.485 6.107 15.968 1.00 98.06 89 ASP A CA 1
ATOM 613 C C . ASP A 1 89 ? -16.273 6.982 14.972 1.00 98.06 89 ASP A C 1
ATOM 615 O O . ASP A 1 89 ? -16.251 8.217 15.044 1.00 98.06 89 ASP A O 1
ATOM 619 N N . GLY A 1 90 ? -16.999 6.336 14.057 1.00 97.69 90 GLY A N 1
ATOM 620 C CA . GLY A 1 90 ? -17.882 6.969 13.073 1.00 97.69 90 GLY A CA 1
ATOM 621 C C . GLY A 1 90 ? -17.299 7.056 11.658 1.00 97.69 90 GLY A C 1
ATOM 622 O O . GLY A 1 90 ? -16.317 6.395 11.323 1.00 97.69 90 GLY A O 1
ATOM 623 N N . GLN A 1 91 ? -17.933 7.867 10.803 1.00 97.88 91 GLN A N 1
ATOM 624 C CA . GLN A 1 91 ? -17.552 7.979 9.390 1.00 97.88 91 GLN A CA 1
ATOM 625 C C . GLN A 1 91 ? -16.225 8.730 9.198 1.00 97.88 91 GLN A C 1
ATOM 627 O O . GLN A 1 91 ? -16.017 9.825 9.735 1.00 97.88 91 GLN A O 1
ATOM 632 N N . ALA A 1 92 ? -15.368 8.184 8.338 1.00 97.44 92 ALA A N 1
ATOM 633 C CA . ALA A 1 92 ? -14.143 8.806 7.858 1.00 97.44 92 ALA A CA 1
ATOM 634 C C . ALA A 1 92 ? -14.019 8.650 6.333 1.00 97.44 92 ALA A C 1
ATOM 636 O O . ALA A 1 92 ? -14.374 7.625 5.765 1.00 97.44 92 ALA A O 1
ATOM 637 N N . GLY A 1 93 ? -13.462 9.660 5.656 1.00 96.69 93 GLY A N 1
ATOM 638 C CA . GLY A 1 93 ? -13.164 9.555 4.219 1.00 96.69 93 GLY A CA 1
ATOM 639 C C . GLY A 1 93 ? -11.980 8.629 3.905 1.00 96.69 93 GLY A C 1
ATOM 640 O O . GLY A 1 93 ? -11.853 8.166 2.778 1.00 96.69 93 GLY A O 1
ATOM 641 N N . ARG A 1 94 ? -11.106 8.383 4.892 1.00 97.38 94 ARG A N 1
ATOM 642 C CA . ARG A 1 94 ? -9.967 7.455 4.828 1.00 97.38 94 ARG A CA 1
ATOM 643 C C . ARG A 1 94 ? -9.447 7.119 6.222 1.00 97.38 94 ARG A C 1
ATOM 645 O O . ARG A 1 94 ? -9.656 7.900 7.159 1.00 97.38 94 ARG A O 1
ATOM 652 N N . LEU A 1 95 ? -8.687 6.037 6.330 1.00 98.12 95 LEU A N 1
ATOM 653 C CA . LEU A 1 95 ? -7.990 5.607 7.541 1.00 98.12 95 LEU A CA 1
ATOM 654 C C . LEU A 1 95 ? -6.505 5.368 7.239 1.00 98.12 95 LEU A C 1
ATOM 656 O O . LEU A 1 95 ? -6.181 4.571 6.363 1.00 98.12 95 LEU A O 1
ATOM 660 N N . ASP A 1 96 ? -5.617 6.053 7.967 1.00 97.56 96 ASP A N 1
ATOM 661 C CA . ASP A 1 96 ? -4.163 5.920 7.806 1.00 97.56 96 ASP A CA 1
ATOM 662 C C . ASP A 1 96 ? -3.581 5.085 8.951 1.00 97.56 96 ASP A C 1
ATOM 664 O O . ASP A 1 96 ? -3.646 5.480 10.122 1.00 97.56 96 ASP A O 1
ATOM 668 N N . LEU A 1 97 ? -2.966 3.957 8.613 1.00 97.06 97 LEU A N 1
ATOM 669 C CA . LEU A 1 97 ? -2.297 3.044 9.532 1.00 97.06 97 LEU A CA 1
ATOM 670 C C . LEU A 1 97 ? -0.777 3.088 9.346 1.00 97.06 97 LEU A C 1
ATOM 672 O O . LEU A 1 97 ? -0.266 3.416 8.271 1.00 97.06 97 LEU A O 1
ATOM 676 N N . ALA A 1 98 ? -0.047 2.725 10.397 1.00 94.69 98 ALA A N 1
ATOM 677 C CA . ALA A 1 98 ? 1.387 2.476 10.323 1.00 94.69 98 ALA A CA 1
ATOM 678 C C . ALA A 1 98 ? 1.732 1.216 11.121 1.00 94.69 98 ALA A C 1
ATOM 680 O O . ALA A 1 98 ? 1.543 1.154 12.340 1.00 94.69 98 ALA A O 1
ATOM 681 N N . LEU A 1 99 ? 2.191 0.199 10.397 1.00 96.00 99 LEU A N 1
ATOM 682 C CA . LEU A 1 99 ? 2.364 -1.161 10.887 1.00 96.00 99 LEU A CA 1
ATOM 683 C C . LEU A 1 99 ? 3.853 -1.509 10.921 1.00 96.00 99 LEU A C 1
ATOM 685 O O . LEU A 1 99 ? 4.565 -1.219 9.962 1.00 96.00 99 LEU A O 1
ATOM 689 N N . SER A 1 100 ? 4.331 -2.145 11.987 1.00 94.56 100 SER A N 1
ATOM 690 C CA . SER A 1 100 ? 5.664 -2.752 12.001 1.00 94.56 100 SER A CA 1
ATOM 691 C C . SER A 1 100 ? 5.686 -4.019 11.141 1.00 94.56 100 SER A C 1
ATOM 693 O O . SER A 1 100 ? 4.729 -4.791 11.108 1.00 94.56 100 SER A O 1
ATOM 695 N N . TRP A 1 101 ? 6.793 -4.274 10.459 1.00 94.69 101 TRP A N 1
ATOM 696 C CA . TRP A 1 101 ? 7.057 -5.528 9.761 1.00 94.69 101 TRP A CA 1
ATOM 697 C C . TRP A 1 101 ? 8.050 -6.368 10.590 1.00 94.69 101 TRP A C 1
ATOM 699 O O . TRP A 1 101 ? 8.973 -5.791 11.162 1.00 94.69 101 TRP A O 1
ATOM 709 N N . PRO A 1 102 ? 7.893 -7.704 10.727 1.00 95.06 102 PRO A N 1
ATOM 710 C CA . PRO A 1 102 ? 6.868 -8.587 10.151 1.00 95.06 102 PRO A CA 1
ATOM 711 C C . PRO A 1 102 ? 5.609 -8.816 11.013 1.00 95.06 102 PRO A C 1
ATOM 713 O O . PRO A 1 102 ? 4.750 -9.623 10.644 1.00 95.06 102 PRO A O 1
ATOM 716 N N . GLY A 1 103 ? 5.496 -8.155 12.172 1.00 94.12 103 GLY A N 1
ATOM 717 C CA . GLY A 1 103 ? 4.419 -8.401 13.145 1.00 94.12 103 GLY A CA 1
ATOM 718 C C . GLY A 1 103 ? 3.039 -7.847 12.763 1.00 94.12 103 GLY A C 1
ATOM 719 O O . GLY A 1 103 ? 2.028 -8.389 13.200 1.00 94.12 103 GLY A O 1
ATOM 720 N N . LEU A 1 104 ? 2.992 -6.797 11.937 1.00 96.00 104 LEU A N 1
ATOM 721 C CA . LEU A 1 104 ? 1.822 -5.941 11.689 1.00 96.00 104 LEU A CA 1
ATOM 722 C C . LEU A 1 104 ? 1.240 -5.290 12.960 1.00 96.00 104 LEU A C 1
ATOM 724 O O . LEU A 1 104 ? 0.045 -5.010 13.050 1.00 96.00 104 LEU A O 1
ATOM 728 N N . GLU A 1 105 ? 2.104 -5.023 13.939 1.00 93.44 105 GLU A N 1
ATOM 729 C CA . GLU A 1 105 ? 1.761 -4.306 15.169 1.00 93.44 105 GLU A CA 1
ATOM 730 C C . GLU A 1 105 ? 1.865 -2.788 14.960 1.00 93.44 105 GLU A C 1
ATOM 732 O O . GLU A 1 105 ? 2.279 -2.320 13.903 1.00 93.44 105 GLU A O 1
ATOM 737 N N . ALA A 1 106 ? 1.518 -1.984 15.966 1.00 89.81 106 ALA A N 1
ATOM 738 C CA . ALA A 1 106 ? 1.658 -0.533 15.876 1.00 89.81 106 ALA A CA 1
ATOM 739 C C . ALA A 1 106 ? 3.131 -0.128 15.678 1.00 89.81 106 ALA A C 1
ATOM 741 O O . ALA A 1 106 ? 3.975 -0.395 16.536 1.00 89.81 106 ALA A O 1
ATOM 742 N N . SER A 1 107 ? 3.449 0.554 14.572 1.00 86.06 107 SER A N 1
ATOM 743 C CA . SER A 1 107 ? 4.800 1.084 14.367 1.00 86.06 107 SER A CA 1
ATOM 744 C C . SER A 1 107 ? 5.130 2.132 15.434 1.00 86.06 107 SER A C 1
ATOM 746 O O . SER A 1 107 ? 4.289 2.977 15.759 1.00 86.06 107 SER A O 1
ATOM 748 N N . LYS A 1 108 ? 6.372 2.147 15.924 1.00 74.31 108 LYS A N 1
ATOM 749 C CA . LYS A 1 108 ? 6.851 3.230 16.789 1.00 74.31 108 LYS A CA 1
ATOM 750 C C . LYS A 1 108 ? 6.771 4.571 16.030 1.00 74.31 108 LYS A C 1
ATOM 752 O O . LYS A 1 108 ? 7.162 4.609 14.864 1.00 74.31 108 LYS A O 1
ATOM 757 N N . PRO A 1 109 ? 6.311 5.674 16.654 1.00 63.66 109 PRO A N 1
ATOM 758 C CA . PRO A 1 109 ? 6.401 6.997 16.042 1.00 63.66 109 PRO A CA 1
ATOM 759 C C . PRO A 1 109 ? 7.857 7.330 15.673 1.00 63.66 109 PRO A C 1
ATOM 761 O O . PRO A 1 109 ? 8.749 6.982 16.456 1.00 63.66 109 PRO A O 1
ATOM 764 N N . PRO A 1 110 ? 8.109 8.014 14.540 1.00 56.00 110 PRO A N 1
ATOM 765 C CA . PRO A 1 110 ? 9.458 8.427 14.171 1.00 56.00 110 PRO A CA 1
ATOM 766 C C . PRO A 1 110 ? 10.049 9.316 15.268 1.00 56.00 110 PRO A C 1
ATOM 768 O O . PRO A 1 110 ? 9.426 10.278 15.726 1.00 56.00 110 PRO A O 1
ATOM 771 N N . SER A 1 111 ? 11.248 8.965 15.712 1.00 52.56 111 SER A N 1
ATOM 772 C CA . SER A 1 111 ? 12.015 9.719 16.696 1.00 52.56 111 SER A CA 1
ATOM 773 C C . SER A 1 111 ? 12.697 10.918 16.023 1.00 52.56 111 SER A C 1
ATOM 775 O O . SER A 1 111 ? 13.063 10.831 14.851 1.00 52.56 111 SER A O 1
ATOM 777 N N . PRO A 1 112 ? 12.970 12.027 16.736 1.00 52.72 112 PRO A N 1
ATOM 778 C CA . PRO A 1 112 ? 13.806 13.111 16.209 1.00 52.72 112 PRO A CA 1
ATOM 779 C C . PRO A 1 112 ? 15.212 12.660 15.768 1.00 52.72 112 PRO A C 1
ATOM 781 O O . PRO A 1 112 ? 15.824 13.318 14.934 1.00 52.72 112 PRO A O 1
ATOM 784 N N . SER A 1 113 ? 15.713 11.527 16.281 1.00 52.72 113 SER A N 1
ATOM 785 C CA . SER A 1 113 ? 16.945 10.87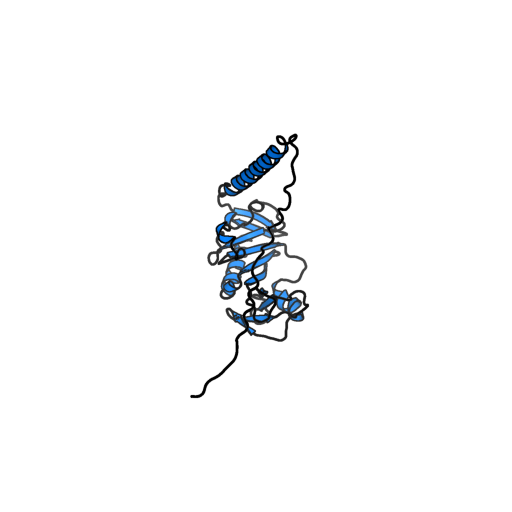2 15.799 1.00 52.72 113 SER A CA 1
ATOM 786 C C . SER A 1 113 ? 16.850 10.350 14.365 1.00 52.72 113 SER A C 1
ATOM 788 O O . SER A 1 113 ? 17.870 10.185 13.703 1.00 52.72 113 SER A O 1
ATOM 790 N N . ASP A 1 114 ? 15.634 10.089 13.894 1.00 50.91 114 ASP A N 1
ATOM 791 C CA . ASP A 1 114 ? 15.357 9.465 12.603 1.00 50.91 114 ASP A CA 1
ATOM 792 C C . ASP A 1 114 ? 15.216 10.541 11.505 1.00 50.91 114 ASP A C 1
ATOM 794 O O . ASP A 1 114 ? 15.189 10.229 10.320 1.00 50.91 114 ASP A O 1
ATOM 798 N N . ALA A 1 115 ? 15.206 11.826 11.891 1.00 47.12 115 ALA A N 1
ATOM 799 C CA . ALA A 1 115 ? 15.146 12.995 11.010 1.00 47.12 115 ALA A CA 1
ATOM 800 C C . ALA A 1 115 ? 16.504 13.379 10.374 1.00 47.12 115 ALA A C 1
ATOM 802 O O . ALA A 1 115 ? 16.700 14.522 9.955 1.00 47.12 115 ALA A O 1
ATOM 803 N N . GLY A 1 116 ? 17.455 12.440 10.317 1.00 42.38 116 GLY A N 1
ATOM 804 C CA . GLY A 1 116 ? 18.677 12.575 9.519 1.00 42.38 116 GLY A CA 1
ATOM 805 C C . GLY A 1 116 ? 18.395 12.530 8.010 1.00 42.38 116 GLY A C 1
ATOM 806 O O . GLY A 1 116 ? 17.246 12.550 7.576 1.00 42.38 116 GLY A O 1
ATOM 807 N N . ALA A 1 117 ? 19.444 12.426 7.187 1.00 42.97 117 ALA A N 1
ATOM 808 C CA . ALA A 1 117 ? 19.314 12.413 5.721 1.00 42.97 117 ALA A CA 1
ATOM 809 C C . ALA A 1 117 ? 18.403 11.288 5.168 1.00 42.97 117 ALA A C 1
ATOM 811 O O . ALA A 1 117 ? 17.873 11.424 4.069 1.00 42.97 117 ALA A O 1
ATOM 812 N N . ASP A 1 118 ? 18.158 10.241 5.963 1.00 43.62 118 ASP A N 1
ATOM 813 C CA . ASP A 1 118 ? 17.237 9.137 5.678 1.00 43.62 118 ASP A CA 1
ATOM 814 C C . ASP A 1 118 ? 15.854 9.321 6.353 1.00 43.62 118 ASP A C 1
ATOM 816 O O . ASP A 1 118 ? 15.245 8.345 6.788 1.00 43.62 118 ASP A O 1
ATOM 820 N N . ALA A 1 119 ? 15.313 10.543 6.445 1.00 42.22 119 ALA A N 1
ATOM 821 C CA . ALA A 1 119 ? 14.000 10.826 7.066 1.00 42.22 119 ALA A CA 1
ATOM 822 C C . ALA A 1 119 ? 12.788 10.100 6.418 1.00 42.22 119 ALA A C 1
ATOM 824 O O . ALA A 1 119 ? 11.658 10.205 6.896 1.00 42.22 119 ALA A O 1
ATOM 825 N N . PHE A 1 120 ? 13.024 9.351 5.336 1.00 47.34 120 PHE A N 1
ATOM 826 C CA . PHE A 1 120 ? 12.086 8.444 4.670 1.00 47.34 120 PHE A CA 1
ATOM 827 C C . PHE A 1 120 ? 12.258 6.970 5.061 1.00 47.34 120 PHE A C 1
ATOM 829 O O . PHE A 1 120 ? 11.633 6.111 4.443 1.00 47.34 120 PHE A O 1
ATOM 836 N N . ALA A 1 121 ? 13.085 6.652 6.062 1.00 54.69 121 ALA A N 1
ATOM 837 C CA . ALA A 1 121 ? 13.369 5.287 6.488 1.00 54.69 121 ALA A CA 1
ATOM 838 C C . ALA A 1 121 ? 12.137 4.583 7.091 1.00 54.69 121 ALA A C 1
ATOM 840 O O . ALA A 1 121 ? 12.056 4.358 8.298 1.00 54.69 121 ALA A O 1
ATOM 841 N N . LEU A 1 122 ? 11.242 4.103 6.222 1.00 63.78 122 LEU A N 1
ATOM 842 C CA . LEU A 1 122 ? 10.273 3.036 6.484 1.00 63.78 122 LEU A CA 1
ATOM 843 C C . LEU A 1 122 ? 10.983 1.679 6.670 1.00 63.78 122 LEU A C 1
ATOM 845 O O . LEU A 1 122 ? 10.561 0.658 6.128 1.00 63.78 122 LEU A O 1
ATOM 849 N N . LYS A 1 123 ? 12.095 1.672 7.417 1.00 76.00 123 LYS A N 1
ATOM 850 C CA . LYS A 1 123 ? 12.809 0.465 7.832 1.00 76.00 123 LYS A CA 1
ATOM 851 C C . LYS A 1 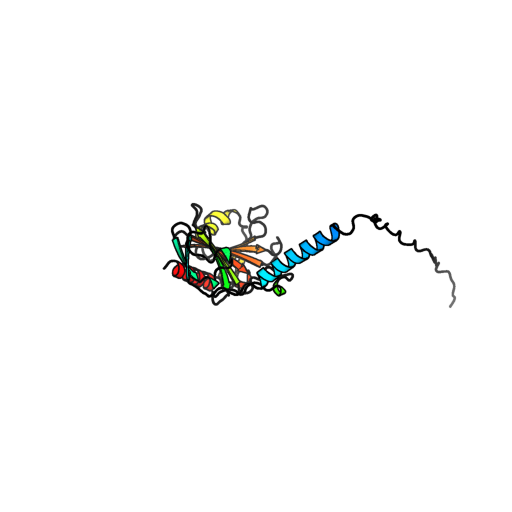123 ? 11.829 -0.362 8.649 1.00 76.00 123 LYS A C 1
ATOM 853 O O . LYS A 1 123 ? 11.458 0.034 9.749 1.00 76.00 123 LYS A O 1
ATOM 858 N N . ASP A 1 124 ? 11.374 -1.451 8.040 1.00 85.94 124 ASP A N 1
ATOM 859 C CA . ASP A 1 124 ? 10.428 -2.393 8.622 1.00 85.94 124 ASP A CA 1
ATOM 860 C C . ASP A 1 124 ? 9.104 -1.729 9.058 1.00 85.94 124 ASP A C 1
ATOM 862 O O . ASP A 1 124 ? 8.498 -2.106 10.061 1.00 85.94 124 ASP A O 1
ATOM 866 N N . VAL A 1 125 ? 8.636 -0.732 8.289 1.00 91.56 125 VAL A N 1
ATOM 867 C CA . VAL A 1 125 ? 7.328 -0.082 8.482 1.00 91.56 125 VAL A CA 1
ATOM 868 C C . VAL A 1 125 ? 6.514 -0.110 7.192 1.00 91.56 125 VAL A C 1
ATOM 870 O O . VAL A 1 125 ? 6.955 0.359 6.145 1.00 91.56 125 VAL A O 1
ATOM 873 N N . LEU A 1 126 ? 5.279 -0.595 7.292 1.00 95.44 126 LEU A N 1
ATOM 874 C CA . LEU A 1 126 ? 4.275 -0.513 6.239 1.00 95.44 126 LEU A CA 1
ATOM 875 C C . LEU A 1 126 ? 3.325 0.647 6.554 1.00 95.44 126 LEU A C 1
ATOM 877 O O . LEU A 1 126 ? 2.651 0.644 7.587 1.00 95.44 126 LEU A O 1
ATOM 881 N N . LEU A 1 127 ? 3.244 1.640 5.669 1.00 96.38 127 LEU A N 1
ATOM 882 C CA . LEU A 1 127 ? 2.198 2.660 5.741 1.00 96.38 127 LEU A CA 1
ATOM 883 C C . LEU A 1 127 ? 1.012 2.194 4.904 1.00 96.38 127 LEU A C 1
ATOM 885 O O . LEU A 1 127 ? 1.168 1.947 3.709 1.00 96.38 127 LEU A O 1
ATOM 889 N N . VAL A 1 128 ? -0.164 2.095 5.516 1.00 98.31 128 VAL A N 1
ATOM 890 C CA . VAL A 1 128 ? -1.373 1.607 4.843 1.00 98.31 128 VAL A CA 1
ATOM 891 C C . VAL A 1 128 ? -2.442 2.688 4.890 1.00 98.31 128 VAL A C 1
ATOM 893 O O . VAL A 1 128 ? -2.820 3.135 5.968 1.00 98.31 128 VAL A O 1
ATOM 896 N N . THR A 1 129 ? -2.941 3.094 3.730 1.00 98.56 129 THR A N 1
ATOM 897 C CA . THR A 1 129 ? -4.086 3.999 3.603 1.00 98.56 129 THR A CA 1
ATOM 898 C C . THR A 1 129 ? -5.272 3.195 3.094 1.00 98.56 129 THR A C 1
ATOM 900 O O . THR A 1 129 ? -5.186 2.595 2.024 1.00 98.56 129 THR A O 1
ATOM 903 N N . ILE A 1 130 ? -6.373 3.198 3.843 1.00 98.56 130 ILE A N 1
ATOM 904 C CA . ILE A 1 130 ? -7.634 2.558 3.454 1.00 98.56 130 ILE A CA 1
ATOM 905 C C . ILE A 1 130 ? -8.632 3.648 3.056 1.00 98.56 130 ILE A C 1
ATOM 907 O O . ILE A 1 130 ? -8.856 4.603 3.807 1.00 98.56 130 ILE A O 1
ATOM 911 N N . LEU A 1 131 ? -9.204 3.511 1.864 1.00 98.00 131 LEU A N 1
ATOM 912 C CA . LEU A 1 131 ? -10.122 4.443 1.209 1.00 98.00 131 LEU A CA 1
ATOM 913 C C . LEU A 1 131 ? -11.377 3.693 0.754 1.00 98.00 131 LEU A C 1
ATOM 915 O O . LEU A 1 131 ? -11.335 2.482 0.557 1.00 98.00 131 LEU A O 1
ATOM 919 N N . ALA A 1 132 ? -12.481 4.408 0.545 1.00 97.88 132 ALA A N 1
ATOM 920 C CA . ALA A 1 132 ? -13.598 3.850 -0.211 1.00 97.88 132 ALA A CA 1
ATOM 921 C C . ALA A 1 132 ? -13.159 3.656 -1.669 1.00 97.88 132 ALA A C 1
ATOM 923 O O . ALA A 1 132 ? -12.497 4.535 -2.223 1.00 97.88 132 ALA A O 1
ATOM 924 N N . ALA A 1 133 ? -13.526 2.524 -2.267 1.00 97.06 133 ALA A N 1
ATOM 925 C CA . ALA A 1 133 ? -13.283 2.261 -3.677 1.00 97.06 133 ALA A CA 1
ATOM 926 C C . ALA A 1 133 ? -13.994 3.296 -4.561 1.00 97.06 133 ALA A C 1
ATOM 928 O O . ALA A 1 133 ? -15.142 3.663 -4.298 1.00 97.06 133 ALA A O 1
ATOM 929 N N . ASP A 1 134 ? -13.318 3.733 -5.620 1.00 93.56 134 ASP A N 1
ATOM 930 C CA . ASP A 1 134 ? -13.900 4.571 -6.668 1.00 93.56 134 ASP A CA 1
ATOM 931 C C . ASP A 1 134 ? -14.432 3.744 -7.856 1.00 93.56 134 ASP A C 1
ATOM 933 O O . ASP A 1 134 ? -14.172 2.541 -7.988 1.00 93.56 134 ASP A O 1
ATOM 937 N N . ASP A 1 135 ? -15.140 4.416 -8.769 1.00 94.06 135 ASP A N 1
ATOM 938 C CA . ASP A 1 135 ? -15.599 3.857 -10.053 1.00 94.06 135 ASP A CA 1
ATOM 939 C C . ASP A 1 135 ? -14.446 3.633 -11.065 1.00 94.06 135 ASP A C 1
ATOM 941 O O . ASP A 1 135 ? -14.676 3.387 -12.252 1.00 94.06 135 ASP A O 1
ATOM 945 N N . GLY A 1 136 ? -13.192 3.767 -10.622 1.00 94.38 136 GLY A N 1
ATOM 946 C CA . GLY A 1 136 ? -11.995 3.536 -11.415 1.00 94.38 136 GLY A CA 1
ATOM 947 C C . GLY A 1 136 ? -11.698 2.054 -11.646 1.00 94.38 136 GLY A C 1
ATOM 948 O O . GLY A 1 136 ? -12.438 1.147 -11.257 1.00 94.38 136 GLY A O 1
ATOM 949 N N . LEU A 1 137 ? -10.567 1.799 -12.308 1.00 95.75 137 LEU A N 1
ATOM 950 C CA . LEU A 1 137 ? -10.058 0.440 -12.474 1.00 95.75 137 LEU A CA 1
ATOM 951 C C . LEU A 1 137 ? -9.707 -0.163 -11.112 1.00 95.75 137 LEU A C 1
ATOM 953 O O . LEU A 1 137 ? -8.990 0.457 -10.329 1.00 95.75 137 LEU A O 1
ATOM 957 N N . ASP A 1 138 ? -10.113 -1.415 -10.899 1.00 96.56 138 ASP A N 1
ATOM 958 C CA . ASP A 1 138 ? -9.608 -2.225 -9.793 1.00 96.56 138 ASP A CA 1
ATOM 959 C C . ASP A 1 138 ? -8.063 -2.186 -9.778 1.00 96.56 138 ASP A C 1
ATOM 961 O O . ASP A 1 138 ? -7.445 -2.379 -10.835 1.00 96.56 138 ASP A O 1
ATOM 965 N N . PRO A 1 139 ? -7.409 -1.967 -8.622 1.00 97.00 139 PRO A N 1
ATOM 966 C CA . PRO A 1 139 ? -5.957 -1.880 -8.534 1.00 97.00 139 PRO A CA 1
ATOM 967 C C . PRO A 1 139 ? -5.211 -3.079 -9.133 1.00 97.00 139 PRO A C 1
ATOM 969 O O . PRO A 1 139 ? -4.151 -2.893 -9.733 1.00 97.00 139 PRO A O 1
ATOM 972 N N . SER A 1 140 ? -5.783 -4.288 -9.059 1.00 96.06 140 SER A N 1
ATOM 973 C CA . SER A 1 140 ? -5.212 -5.497 -9.673 1.00 96.06 140 SER A CA 1
ATOM 974 C C . SER A 1 140 ? -5.218 -5.457 -11.205 1.00 96.06 140 SER A C 1
ATOM 976 O O . SER A 1 140 ? -4.400 -6.117 -11.841 1.00 96.06 140 SER A O 1
ATOM 978 N N . ALA A 1 141 ? -6.107 -4.672 -11.821 1.00 96.56 141 ALA A N 1
ATOM 979 C CA . ALA A 1 141 ? -6.186 -4.499 -13.269 1.00 96.56 141 ALA A CA 1
ATOM 980 C C . ALA A 1 141 ? -5.224 -3.421 -13.804 1.00 96.56 141 ALA A C 1
ATOM 982 O O . ALA A 1 141 ? -4.912 -3.424 -14.999 1.00 96.56 141 ALA A O 1
ATOM 983 N N . LEU A 1 142 ? -4.726 -2.517 -12.949 1.00 96.62 142 LEU A N 1
ATOM 984 C CA . LEU A 1 142 ? -3.840 -1.416 -13.352 1.00 96.62 142 LEU A CA 1
ATOM 985 C C . LEU A 1 142 ? -2.565 -1.862 -14.097 1.00 96.62 142 LEU A C 1
ATOM 987 O O . LEU A 1 142 ? -2.245 -1.205 -15.090 1.00 96.62 142 LEU A O 1
ATOM 991 N N . PRO A 1 143 ? -1.848 -2.945 -13.721 1.00 96.12 143 PRO A N 1
ATOM 992 C CA . PRO A 1 143 ? -0.626 -3.357 -14.416 1.00 96.12 143 PRO A CA 1
ATOM 993 C C . PRO A 1 143 ? -0.869 -3.674 -15.895 1.00 96.12 143 PRO A C 1
ATOM 995 O O . PRO A 1 143 ? -0.218 -3.100 -16.772 1.00 96.12 143 PRO A O 1
ATOM 998 N N . ALA A 1 144 ? -1.859 -4.526 -16.171 1.00 92.81 144 ALA A N 1
ATOM 999 C CA . ALA A 1 144 ? -2.199 -4.959 -17.521 1.00 92.81 144 ALA A CA 1
ATOM 1000 C C . ALA A 1 144 ? -2.952 -3.883 -18.322 1.00 92.81 144 ALA A C 1
ATOM 1002 O O . ALA A 1 144 ? -2.649 -3.665 -19.495 1.00 92.81 144 ALA A O 1
ATOM 1003 N N . GLN A 1 145 ? -3.926 -3.198 -17.709 1.00 94.31 145 GLN A N 1
ATOM 1004 C CA . GLN A 1 145 ? -4.836 -2.304 -18.434 1.00 94.31 145 GLN A CA 1
ATOM 1005 C C . GLN A 1 145 ? -4.358 -0.851 -18.490 1.00 94.31 145 GLN A C 1
ATOM 1007 O O . GLN A 1 145 ? -4.590 -0.180 -19.496 1.00 94.31 145 GLN A O 1
ATOM 1012 N N . LEU A 1 146 ? -3.689 -0.333 -17.454 1.00 95.69 146 LEU A N 1
ATOM 1013 C CA . LEU A 1 146 ? -3.217 1.056 -17.420 1.00 95.69 146 LEU A CA 1
ATOM 1014 C C . LEU A 1 146 ? -1.721 1.161 -17.716 1.00 95.69 146 LEU A C 1
ATOM 1016 O O . LEU A 1 146 ? -1.350 1.824 -18.686 1.00 95.69 146 LEU A O 1
ATOM 1020 N N . TYR A 1 147 ? -0.879 0.518 -16.907 1.00 96.38 147 TYR A N 1
ATOM 1021 C CA . TYR A 1 147 ? 0.568 0.738 -16.899 1.00 96.38 147 TYR A CA 1
ATOM 1022 C C . TYR A 1 147 ? 1.272 0.168 -18.132 1.00 96.38 147 TYR A C 1
ATOM 1024 O O . TYR A 1 147 ? 2.163 0.831 -18.660 1.00 96.38 147 TYR A O 1
ATOM 1032 N N . GLY A 1 148 ? 0.831 -0.985 -18.650 1.00 93.56 148 GLY A N 1
ATOM 1033 C CA . GLY A 1 148 ? 1.452 -1.671 -19.791 1.00 93.56 148 GLY A CA 1
ATOM 1034 C C . GLY A 1 148 ? 1.729 -0.791 -21.020 1.00 93.56 148 GLY A C 1
ATOM 1035 O O . GLY A 1 148 ? 2.763 -0.953 -21.667 1.00 93.56 148 GLY A O 1
ATOM 1036 N N . ARG A 1 149 ? 0.871 0.202 -21.305 1.00 94.88 149 ARG A N 1
ATOM 1037 C CA . AR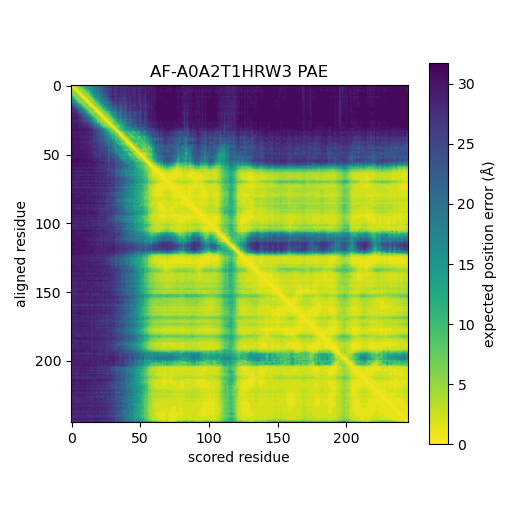G A 1 149 ? 1.041 1.136 -22.440 1.00 94.88 149 ARG A CA 1
ATOM 1038 C C . ARG A 1 149 ? 2.232 2.098 -22.296 1.00 94.88 149 ARG A C 1
ATOM 1040 O O . ARG A 1 149 ? 2.667 2.680 -23.286 1.00 94.88 149 ARG A O 1
ATOM 1047 N N . TYR A 1 150 ? 2.735 2.280 -21.075 1.00 97.19 150 TYR A N 1
ATOM 1048 C CA . TYR A 1 150 ? 3.832 3.186 -20.731 1.00 97.19 150 TYR A CA 1
ATOM 1049 C C . TYR A 1 150 ? 5.146 2.455 -20.432 1.00 97.19 150 TYR A C 1
ATOM 1051 O O . TYR A 1 150 ? 6.136 3.117 -20.138 1.00 97.19 150 TYR A O 1
ATOM 1059 N N . LEU A 1 151 ? 5.180 1.120 -20.497 1.00 95.88 151 LEU A N 1
ATOM 1060 C CA . LEU A 1 151 ? 6.387 0.338 -20.219 1.00 95.88 151 LEU A CA 1
ATOM 1061 C C . LEU A 1 151 ? 7.327 0.289 -21.425 1.00 95.88 151 LEU A C 1
ATOM 1063 O O . LEU A 1 151 ? 6.891 0.213 -22.583 1.00 95.88 151 LEU A O 1
ATOM 1067 N N . GLU A 1 152 ? 8.625 0.286 -21.144 1.00 95.00 152 GLU A N 1
ATOM 1068 C CA . GLU A 1 152 ? 9.656 -0.092 -22.108 1.00 95.00 152 GLU A CA 1
ATOM 1069 C C . GLU A 1 152 ? 9.539 -1.577 -22.486 1.00 95.00 152 GLU A C 1
ATOM 1071 O O . GLU A 1 152 ? 8.906 -2.375 -21.787 1.00 95.00 152 GLU A O 1
ATOM 1076 N N . SER A 1 153 ? 10.143 -1.973 -23.609 1.00 92.12 153 SER A N 1
ATOM 1077 C CA . SER A 1 153 ? 10.177 -3.382 -24.039 1.00 92.12 153 SER A CA 1
ATOM 1078 C C . SER A 1 153 ? 11.061 -4.266 -23.155 1.00 92.12 153 SER A C 1
ATOM 1080 O O . SER A 1 153 ? 10.857 -5.477 -23.137 1.00 92.12 153 SER A O 1
ATOM 1082 N N . GLY A 1 154 ? 12.009 -3.672 -22.421 1.00 90.88 154 GLY A N 1
ATOM 1083 C CA . GLY A 1 154 ? 12.889 -4.374 -21.489 1.00 90.88 154 GLY A CA 1
ATOM 1084 C C . GLY A 1 154 ? 12.113 -5.119 -20.402 1.00 90.88 154 GLY A C 1
ATOM 1085 O O . GLY A 1 154 ? 11.137 -4.602 -19.851 1.00 90.88 154 GLY A O 1
ATOM 1086 N N . VAL A 1 155 ? 12.563 -6.340 -20.121 1.00 94.06 155 VAL A N 1
ATOM 1087 C CA . VAL A 1 155 ? 12.054 -7.239 -19.083 1.00 94.06 155 VAL A CA 1
ATOM 1088 C C . VAL A 1 155 ? 13.262 -7.721 -18.294 1.00 94.06 155 VAL A C 1
ATOM 1090 O O . VAL A 1 155 ? 14.220 -8.208 -18.890 1.00 94.06 155 VAL A O 1
ATOM 1093 N N . GLU A 1 156 ? 13.218 -7.564 -16.978 1.00 95.25 156 GLU A N 1
ATOM 1094 C CA . GLU A 1 156 ? 14.302 -7.936 -16.073 1.00 95.25 156 GLU A CA 1
ATOM 1095 C C . GLU A 1 156 ? 13.745 -8.763 -14.911 1.00 95.25 156 GLU A C 1
ATOM 1097 O O . GLU A 1 156 ? 12.598 -8.569 -14.496 1.00 95.25 156 GLU A O 1
ATOM 1102 N N . ASP A 1 157 ? 14.562 -9.660 -14.365 1.00 95.75 157 ASP A N 1
ATOM 1103 C CA . ASP A 1 157 ? 14.215 -10.389 -13.148 1.00 95.75 157 ASP A CA 1
ATOM 1104 C C . ASP A 1 157 ? 14.212 -9.438 -11.941 1.00 95.75 157 ASP A C 1
ATOM 1106 O O . ASP A 1 157 ? 15.056 -8.548 -11.805 1.00 95.75 157 ASP A O 1
ATOM 1110 N N . GLY A 1 158 ? 13.231 -9.617 -11.064 1.00 94.94 158 GLY A N 1
ATOM 1111 C CA . GLY A 1 158 ? 13.053 -8.863 -9.832 1.00 94.94 158 GLY A CA 1
ATOM 1112 C C . GLY A 1 158 ? 13.177 -9.735 -8.575 1.00 94.94 158 GLY A C 1
ATOM 1113 O O . GLY A 1 158 ? 13.322 -10.958 -8.655 1.00 94.94 158 GLY A O 1
ATOM 1114 N N . PRO A 1 159 ? 13.106 -9.106 -7.389 1.00 95.31 159 PRO A N 1
ATOM 1115 C CA . PRO A 1 159 ? 13.148 -9.805 -6.108 1.00 95.31 159 PRO A CA 1
ATOM 1116 C C . PRO A 1 159 ? 11.996 -10.808 -5.978 1.00 95.31 159 PRO A C 1
ATOM 1118 O O . PRO A 1 159 ? 10.893 -10.565 -6.470 1.00 95.31 159 PRO A O 1
ATOM 1121 N N . ALA A 1 160 ? 12.263 -11.940 -5.319 1.00 96.31 160 ALA A N 1
ATOM 1122 C CA . ALA A 1 160 ? 11.292 -12.998 -5.012 1.00 96.31 160 ALA A CA 1
ATOM 1123 C C . ALA A 1 160 ? 10.318 -13.353 -6.167 1.00 96.31 160 ALA A C 1
ATOM 1125 O O . ALA A 1 160 ? 9.106 -13.462 -5.970 1.00 96.31 160 ALA A O 1
ATOM 1126 N N . GLY A 1 161 ? 10.843 -13.516 -7.389 1.00 96.62 161 GLY A N 1
ATOM 1127 C CA . GLY A 1 161 ? 10.074 -13.960 -8.561 1.00 96.62 161 GLY A CA 1
ATOM 1128 C C . GLY A 1 161 ? 9.195 -12.891 -9.223 1.00 96.62 161 GLY A C 1
ATOM 1129 O O . GLY A 1 161 ? 8.414 -13.217 -10.118 1.00 96.62 161 GLY A O 1
ATOM 1130 N N . LEU A 1 162 ? 9.307 -11.624 -8.813 1.00 98.00 162 LEU A N 1
ATOM 1131 C CA . LEU A 1 162 ? 8.707 -10.500 -9.534 1.00 98.00 162 LEU A CA 1
ATOM 1132 C C . LEU A 1 162 ? 9.439 -10.254 -10.861 1.00 98.00 162 LEU A C 1
ATOM 1134 O O . LEU A 1 162 ? 10.623 -10.540 -10.996 1.00 98.00 162 LEU A O 1
ATOM 1138 N N . ILE A 1 163 ? 8.750 -9.645 -11.822 1.00 97.25 163 ILE A N 1
ATOM 1139 C CA . ILE A 1 163 ? 9.342 -9.096 -13.048 1.00 97.25 163 ILE A CA 1
ATOM 1140 C C . ILE A 1 163 ? 9.489 -7.581 -12.878 1.00 97.25 163 ILE A C 1
ATOM 1142 O O . ILE A 1 163 ? 8.502 -6.909 -12.572 1.00 97.25 163 ILE A O 1
ATOM 1146 N N . ARG A 1 164 ? 10.685 -7.031 -13.122 1.00 96.25 164 ARG A N 1
ATOM 1147 C CA . ARG A 1 164 ? 10.952 -5.583 -13.197 1.00 96.25 164 ARG A CA 1
ATOM 1148 C C . ARG A 1 164 ? 10.709 -5.085 -14.627 1.00 96.25 164 ARG A C 1
ATOM 1150 O O . ARG A 1 164 ? 11.175 -5.675 -15.603 1.00 96.25 164 ARG A O 1
ATOM 1157 N N . ARG A 1 165 ? 9.982 -3.973 -14.754 1.00 95.62 165 ARG A N 1
ATOM 1158 C CA . ARG A 1 165 ? 9.729 -3.249 -16.010 1.00 95.62 165 ARG A CA 1
ATOM 1159 C C . ARG A 1 165 ? 9.934 -1.752 -15.795 1.00 95.62 165 ARG A C 1
ATOM 1161 O O . ARG A 1 165 ? 9.336 -1.175 -14.892 1.00 95.62 165 ARG A O 1
ATOM 1168 N N . SER A 1 166 ? 10.730 -1.107 -16.640 1.00 94.94 166 SER A N 1
ATOM 1169 C CA . SER A 1 166 ? 10.929 0.349 -16.588 1.00 94.94 166 SER A CA 1
ATOM 1170 C C . SER A 1 166 ? 9.822 1.096 -17.334 1.00 94.94 166 SER A C 1
ATOM 1172 O O . SER A 1 166 ? 9.342 0.633 -18.373 1.00 94.94 166 SER A O 1
ATOM 1174 N N . PHE A 1 167 ? 9.419 2.259 -16.821 1.00 96.00 167 PHE A N 1
ATOM 1175 C CA . PHE A 1 167 ? 8.532 3.172 -17.541 1.00 96.00 167 PHE A CA 1
ATOM 1176 C C . PHE A 1 167 ? 9.301 4.017 -18.563 1.00 96.00 167 PHE A C 1
ATOM 1178 O O . PHE A 1 167 ? 10.465 4.363 -18.364 1.00 96.00 167 PHE A O 1
ATOM 1185 N N . ARG A 1 168 ? 8.626 4.372 -19.660 1.00 95.00 168 ARG A N 1
ATOM 1186 C CA . ARG A 1 168 ? 9.176 5.212 -20.731 1.00 95.00 168 ARG A CA 1
ATOM 1187 C C . ARG A 1 168 ? 9.452 6.630 -20.247 1.00 95.00 168 ARG A C 1
ATOM 1189 O O . ARG A 1 168 ? 8.636 7.218 -19.529 1.00 95.00 168 ARG A O 1
ATOM 1196 N N . ALA A 1 169 ? 10.533 7.219 -20.751 1.00 91.94 169 ALA A N 1
ATOM 1197 C CA . ALA A 1 169 ? 10.788 8.651 -20.615 1.00 91.94 169 ALA A CA 1
ATOM 1198 C C . ALA A 1 169 ? 9.628 9.477 -21.210 1.00 91.94 169 ALA A C 1
ATOM 1200 O O . ALA A 1 169 ? 9.075 9.135 -22.262 1.00 91.94 169 ALA A O 1
ATOM 1201 N N . ARG A 1 170 ? 9.278 10.586 -20.551 1.00 91.12 170 ARG A N 1
ATOM 1202 C CA . ARG A 1 170 ? 8.125 11.464 -20.820 1.00 91.12 170 ARG A CA 1
ATOM 1203 C C . ARG A 1 170 ? 6.750 10.803 -20.662 1.00 91.12 170 ARG A C 1
ATOM 1205 O O . ARG A 1 170 ? 5.755 11.341 -21.147 1.00 91.12 170 ARG A O 1
ATOM 1212 N N . SER A 1 171 ? 6.668 9.645 -20.004 1.00 94.88 171 SER A N 1
ATOM 1213 C CA . SER A 1 171 ? 5.388 9.102 -19.530 1.00 94.88 171 SER A CA 1
ATOM 1214 C C . SER A 1 171 ? 4.981 9.747 -18.193 1.00 94.88 171 SER A C 1
ATOM 1216 O O . SER A 1 171 ? 5.836 10.306 -17.508 1.00 94.88 171 SER A O 1
ATOM 1218 N N . PRO A 1 172 ? 3.711 9.630 -17.757 1.00 95.12 172 PRO A N 1
ATOM 1219 C CA . PRO A 1 172 ? 3.280 10.080 -16.425 1.00 95.12 172 PRO A CA 1
ATOM 1220 C C . PRO A 1 172 ? 3.957 9.363 -15.241 1.00 95.12 172 PRO A C 1
ATOM 1222 O O . PRO A 1 172 ? 3.665 9.699 -14.097 1.00 95.12 172 PRO A O 1
ATOM 1225 N N . TYR A 1 173 ? 4.802 8.363 -15.516 1.00 95.25 173 TYR A N 1
ATOM 1226 C CA . TYR A 1 173 ? 5.495 7.506 -14.550 1.00 95.25 173 TYR A CA 1
ATOM 1227 C C . TYR A 1 173 ? 7.019 7.496 -14.803 1.00 95.25 173 TYR A C 1
ATOM 1229 O O . TYR A 1 173 ? 7.719 6.551 -14.445 1.00 95.25 173 TYR A O 1
ATOM 1237 N N . GLU A 1 174 ? 7.547 8.518 -15.488 1.00 92.81 174 GLU A N 1
ATOM 1238 C CA . GLU A 1 174 ? 8.990 8.690 -15.683 1.00 92.81 174 GLU A CA 1
ATOM 1239 C C . GLU A 1 174 ? 9.725 8.783 -14.334 1.00 92.81 174 GLU A C 1
ATOM 1241 O O . GLU A 1 174 ? 9.290 9.481 -13.422 1.00 92.81 174 GLU A O 1
ATOM 1246 N N . GLY A 1 175 ? 10.858 8.083 -14.213 1.00 90.81 175 GLY A N 1
ATOM 1247 C CA . GLY A 1 175 ? 11.603 7.976 -12.953 1.00 90.81 175 GLY A CA 1
ATOM 1248 C C . GLY A 1 175 ? 11.118 6.859 -12.020 1.00 90.81 175 GLY A C 1
ATOM 1249 O O . GLY A 1 175 ? 11.670 6.702 -10.932 1.00 90.81 175 GLY A O 1
ATOM 1250 N N . GLU A 1 176 ? 10.142 6.053 -12.444 1.00 95.56 176 GLU A N 1
ATOM 1251 C CA . GLU A 1 176 ? 9.673 4.873 -11.715 1.00 95.56 176 GLU A CA 1
ATOM 1252 C C . GLU A 1 176 ? 9.990 3.557 -12.445 1.00 95.56 176 GLU A C 1
ATOM 1254 O O . GLU A 1 176 ? 10.211 3.502 -13.659 1.00 95.56 176 GLU A O 1
ATOM 1259 N N . VAL A 1 177 ? 9.934 2.462 -11.688 1.00 96.19 177 VAL A N 1
ATOM 1260 C CA . VAL A 1 177 ? 9.890 1.084 -12.194 1.00 96.19 177 VAL A CA 1
ATOM 1261 C C . VAL A 1 177 ? 8.660 0.365 -11.652 1.00 96.19 177 VAL A C 1
ATOM 1263 O O . VAL A 1 177 ? 8.196 0.639 -10.547 1.00 96.19 177 VAL A O 1
ATOM 1266 N N . LEU A 1 178 ? 8.131 -0.574 -12.428 1.00 97.62 178 LEU A N 1
ATOM 1267 C CA . LEU A 1 178 ? 7.009 -1.424 -12.057 1.00 97.62 178 LEU A CA 1
ATOM 1268 C C . LEU A 1 178 ? 7.512 -2.850 -11.814 1.00 97.62 178 LEU A C 1
ATOM 1270 O O . LEU A 1 178 ? 8.055 -3.480 -12.721 1.00 97.62 178 LEU A O 1
ATOM 1274 N N . PHE A 1 179 ? 7.299 -3.359 -10.605 1.00 98.12 179 PHE A N 1
ATOM 1275 C CA . PHE A 1 179 ? 7.467 -4.770 -10.272 1.00 98.12 179 PHE A CA 1
ATOM 1276 C C . PHE A 1 179 ? 6.116 -5.484 -10.346 1.00 98.12 179 PHE A C 1
ATOM 1278 O O . PHE A 1 179 ? 5.109 -4.961 -9.865 1.00 98.12 179 PHE A O 1
ATOM 1285 N N . ILE A 1 180 ? 6.088 -6.664 -10.965 1.00 97.81 180 ILE A N 1
ATOM 1286 C CA . ILE A 1 180 ? 4.863 -7.388 -11.334 1.00 97.81 180 ILE A CA 1
ATOM 1287 C C . ILE A 1 180 ? 5.001 -8.860 -10.938 1.00 97.81 180 ILE A C 1
ATOM 1289 O O . ILE A 1 180 ? 5.953 -9.511 -11.360 1.00 97.81 180 ILE A O 1
ATOM 1293 N N . ALA A 1 181 ? 4.042 -9.411 -10.192 1.00 97.62 181 ALA A N 1
ATOM 1294 C CA . ALA A 1 181 ? 3.946 -10.857 -9.999 1.00 97.62 181 ALA A CA 1
ATOM 1295 C C . ALA A 1 181 ? 3.430 -11.533 -11.289 1.00 97.62 181 ALA A C 1
ATOM 1297 O O . ALA A 1 181 ? 2.368 -11.139 -11.787 1.00 97.62 181 ALA A O 1
ATOM 1298 N N . PRO A 1 182 ? 4.131 -12.540 -11.845 1.00 94.38 182 PRO A N 1
ATOM 1299 C CA . PRO A 1 182 ? 3.674 -13.246 -13.041 1.00 94.38 182 PRO A CA 1
ATOM 1300 C C . PRO A 1 182 ? 2.283 -13.893 -12.866 1.00 94.38 182 PRO A C 1
ATOM 1302 O O . PRO A 1 182 ? 1.947 -14.327 -11.763 1.00 94.38 182 PRO A O 1
ATOM 1305 N N . PRO A 1 183 ? 1.483 -14.021 -13.944 1.00 92.31 183 PRO A N 1
ATOM 1306 C CA . PRO A 1 183 ? 1.788 -13.611 -15.318 1.00 92.31 183 PRO A CA 1
ATOM 1307 C C . PRO A 1 183 ? 1.432 -12.148 -15.638 1.00 92.31 183 PRO A C 1
ATOM 1309 O O . PRO A 1 183 ? 1.955 -11.602 -16.604 1.00 92.31 183 PRO A O 1
ATOM 1312 N N . ASP A 1 184 ? 0.533 -11.524 -14.870 1.00 89.00 184 ASP A N 1
ATOM 1313 C CA . ASP A 1 184 ? -0.190 -10.305 -15.269 1.00 89.00 184 ASP A CA 1
ATOM 1314 C C . ASP A 1 184 ? -0.223 -9.189 -14.204 1.00 89.00 184 ASP A C 1
ATOM 1316 O O . ASP A 1 184 ? -0.755 -8.107 -14.463 1.00 89.00 184 ASP A O 1
ATOM 1320 N N . GLY A 1 185 ? 0.350 -9.422 -13.020 1.00 94.12 185 GLY A N 1
ATOM 1321 C CA . GLY A 1 185 ? 0.360 -8.475 -11.904 1.00 94.12 185 GLY A CA 1
ATOM 1322 C C . GLY A 1 185 ? -0.897 -8.458 -11.045 1.00 94.12 185 GLY A C 1
ATOM 1323 O O . GLY A 1 185 ? -0.946 -7.687 -10.089 1.00 94.12 185 GLY A O 1
ATOM 1324 N N . ARG A 1 186 ? -1.905 -9.296 -11.327 1.00 94.00 186 ARG A N 1
ATOM 1325 C CA . ARG A 1 186 ? -3.175 -9.256 -10.583 1.00 94.00 186 ARG A CA 1
ATOM 1326 C C . ARG A 1 186 ? -3.045 -9.707 -9.133 1.00 94.00 186 ARG A C 1
ATOM 1328 O O . ARG A 1 186 ? -3.785 -9.218 -8.283 1.00 94.00 186 ARG A O 1
ATOM 1335 N N . ARG A 1 187 ? -2.115 -10.626 -8.845 1.00 94.81 187 ARG A N 1
ATOM 1336 C CA . ARG A 1 187 ? -1.791 -11.034 -7.467 1.00 94.81 187 ARG A CA 1
ATOM 1337 C C . ARG A 1 187 ? -1.089 -9.903 -6.717 1.00 94.81 187 ARG A C 1
ATOM 1339 O O . ARG A 1 187 ? -1.483 -9.579 -5.606 1.00 94.81 187 ARG A O 1
ATOM 1346 N N . PHE A 1 188 ? -0.077 -9.303 -7.340 1.00 98.12 188 PHE A N 1
ATOM 1347 C CA . PHE A 1 188 ? 0.687 -8.202 -6.772 1.00 98.12 188 PHE A CA 1
ATOM 1348 C C . PHE A 1 188 ? 1.372 -7.392 -7.872 1.00 98.12 188 PHE A C 1
ATOM 1350 O O . PHE A 1 188 ? 1.962 -7.949 -8.804 1.00 98.12 188 PHE A O 1
ATOM 1357 N N . ALA A 1 189 ? 1.359 -6.074 -7.709 1.00 98.12 189 ALA A N 1
ATOM 1358 C CA . ALA A 1 189 ? 2.222 -5.169 -8.442 1.00 98.12 189 ALA A CA 1
ATOM 1359 C C . ALA A 1 189 ? 2.599 -3.979 -7.557 1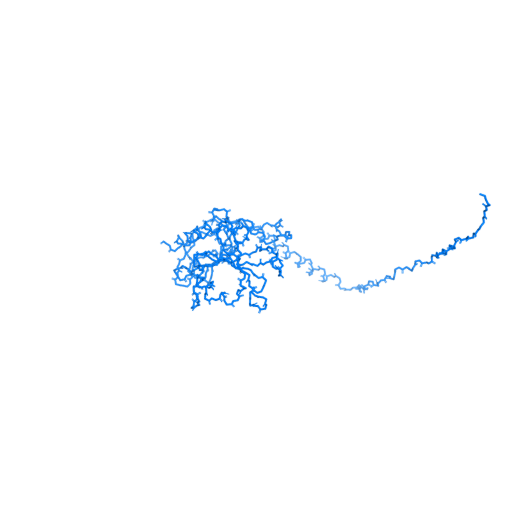.00 98.12 189 ALA A C 1
ATOM 1361 O O . ALA A 1 189 ? 1.767 -3.462 -6.808 1.00 98.12 189 ALA A O 1
ATOM 1362 N N . ALA A 1 190 ? 3.846 -3.532 -7.677 1.00 98.25 190 ALA A N 1
ATOM 1363 C CA . ALA A 1 190 ? 4.375 -2.386 -6.956 1.00 98.25 190 ALA A CA 1
ATOM 1364 C C . ALA A 1 190 ? 5.045 -1.414 -7.927 1.00 98.25 190 ALA A C 1
ATOM 1366 O O . ALA A 1 190 ? 5.952 -1.788 -8.672 1.00 98.25 190 ALA A O 1
ATOM 1367 N N . ARG A 1 191 ? 4.616 -0.153 -7.901 1.00 97.75 191 ARG A N 1
ATOM 1368 C CA . ARG A 1 191 ? 5.334 0.954 -8.542 1.00 97.75 191 ARG A CA 1
ATOM 1369 C C . ARG A 1 191 ? 6.360 1.496 -7.566 1.00 97.75 191 ARG A C 1
ATOM 1371 O O . ARG A 1 191 ? 5.998 1.771 -6.427 1.00 97.75 191 ARG A O 1
ATOM 1378 N N . CYS A 1 192 ? 7.606 1.647 -7.991 1.00 96.19 192 CYS A N 1
ATOM 1379 C CA . CYS A 1 192 ? 8.681 2.108 -7.128 1.00 96.19 192 CYS A CA 1
ATOM 1380 C C . CYS A 1 192 ? 9.431 3.288 -7.739 1.00 96.19 192 CYS A C 1
ATOM 1382 O O . CYS A 1 192 ? 9.913 3.217 -8.870 1.00 96.19 192 CYS A O 1
ATOM 1384 N N . GLU A 1 193 ? 9.574 4.347 -6.951 1.00 92.25 193 GLU A N 1
ATOM 1385 C CA . GLU A 1 193 ? 10.349 5.535 -7.291 1.00 92.25 193 GLU A CA 1
ATOM 1386 C C . GLU A 1 193 ? 11.847 5.212 -7.241 1.00 92.25 193 GLU A C 1
ATOM 1388 O O . GLU A 1 193 ? 12.355 4.651 -6.258 1.00 92.25 193 GLU A O 1
ATOM 1393 N N . LEU A 1 194 ? 12.578 5.590 -8.288 1.00 87.00 194 LEU A N 1
ATOM 1394 C CA . LEU A 1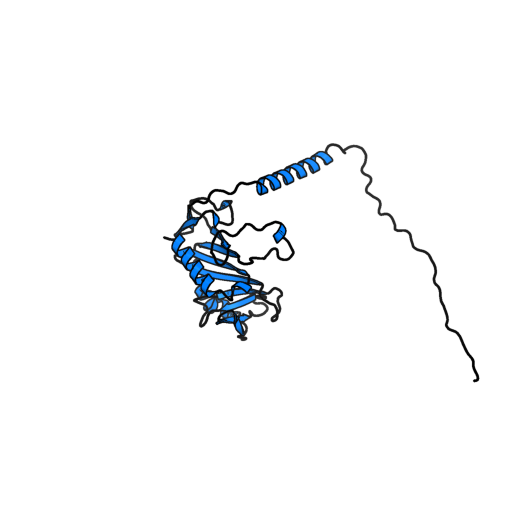 194 ? 14.031 5.472 -8.332 1.00 87.00 194 LEU A CA 1
ATOM 1395 C C . LEU A 1 194 ? 14.690 6.604 -7.536 1.00 87.00 194 LEU A C 1
ATOM 1397 O O . LEU A 1 194 ? 14.271 7.755 -7.620 1.00 87.00 194 LEU A O 1
ATOM 1401 N N . ALA A 1 195 ? 15.769 6.302 -6.807 1.00 79.56 195 ALA A N 1
ATOM 1402 C CA . ALA A 1 195 ? 16.526 7.312 -6.055 1.00 79.56 195 ALA A CA 1
ATOM 1403 C C . ALA A 1 195 ? 17.091 8.444 -6.949 1.00 79.56 195 ALA A C 1
ATOM 1405 O O . ALA A 1 195 ? 17.341 9.552 -6.475 1.00 79.56 195 ALA A O 1
ATOM 1406 N N . ARG A 1 196 ? 17.297 8.169 -8.245 1.00 77.19 196 ARG A N 1
ATOM 1407 C CA . ARG A 1 196 ? 17.552 9.137 -9.324 1.00 77.19 196 ARG A CA 1
ATOM 1408 C C . ARG A 1 196 ? 16.852 8.655 -10.605 1.00 77.19 196 ARG A C 1
ATOM 1410 O O . ARG A 1 196 ? 16.805 7.445 -10.818 1.00 77.19 196 ARG A O 1
ATOM 1417 N N . PRO A 1 197 ? 16.393 9.543 -11.505 1.00 74.75 197 PRO A N 1
ATOM 1418 C CA . PRO A 1 197 ? 15.794 9.152 -12.785 1.00 74.75 197 PRO A CA 1
ATOM 1419 C C . PRO A 1 197 ? 16.872 8.664 -13.776 1.00 74.75 197 PRO A C 1
ATOM 1421 O O . PRO A 1 197 ? 17.295 9.385 -14.675 1.00 74.75 197 PRO A O 1
ATOM 1424 N N . SER A 1 198 ? 17.365 7.442 -13.569 1.00 72.25 198 SER A N 1
ATOM 1425 C CA . SER A 1 198 ? 18.366 6.761 -14.401 1.00 72.25 198 SER A CA 1
ATOM 1426 C C . SER A 1 198 ? 18.125 5.243 -14.366 1.00 72.25 198 SER A C 1
ATOM 1428 O O . SER A 1 198 ? 17.809 4.743 -13.283 1.00 72.25 198 SER A O 1
ATOM 1430 N N . PRO A 1 199 ? 18.300 4.491 -15.475 1.00 67.19 199 PRO A N 1
ATOM 1431 C CA . PRO A 1 199 ? 18.043 3.043 -15.522 1.00 67.19 199 PRO A CA 1
ATOM 1432 C C . PRO A 1 199 ? 18.768 2.224 -14.440 1.00 67.19 199 PRO A C 1
ATOM 1434 O O . PRO A 1 199 ? 18.185 1.299 -13.866 1.00 67.19 199 PRO A O 1
ATOM 1437 N N . ASP A 1 200 ? 20.006 2.622 -14.125 1.00 73.31 200 ASP A N 1
ATOM 1438 C CA . ASP A 1 200 ? 20.893 1.966 -13.151 1.00 73.31 200 ASP A CA 1
ATOM 1439 C C . ASP A 1 200 ? 20.617 2.388 -11.695 1.00 73.31 200 ASP A C 1
ATOM 1441 O O . ASP A 1 200 ? 21.315 1.974 -10.767 1.00 73.31 200 ASP A O 1
ATOM 1445 N N . SER A 1 201 ? 19.643 3.274 -11.463 1.00 77.81 201 SER A N 1
ATOM 1446 C CA . SER A 1 201 ? 19.283 3.678 -10.108 1.00 77.81 201 SER A CA 1
ATOM 1447 C C . SER A 1 201 ? 18.521 2.566 -9.395 1.00 77.81 201 SER A C 1
ATOM 1449 O O . SER A 1 201 ? 17.630 1.931 -9.957 1.00 77.81 201 SER A O 1
ATOM 1451 N N . LEU A 1 202 ? 18.804 2.402 -8.104 1.00 78.81 202 LEU A N 1
ATOM 1452 C CA . LEU A 1 202 ? 17.998 1.552 -7.237 1.00 78.81 202 LEU A CA 1
ATOM 1453 C C . LEU A 1 202 ? 16.636 2.217 -6.943 1.00 78.81 202 LEU A C 1
ATOM 1455 O O . LEU A 1 202 ? 16.581 3.450 -6.812 1.00 78.81 202 LEU A O 1
ATOM 1459 N N . PRO A 1 203 ? 15.548 1.431 -6.833 1.00 78.94 203 PRO A N 1
ATOM 1460 C CA . PRO A 1 203 ? 14.297 1.884 -6.236 1.00 78.94 203 PRO A CA 1
ATOM 1461 C C . PRO A 1 203 ? 14.485 2.127 -4.734 1.00 78.94 203 PRO A C 1
ATOM 1463 O O . PRO A 1 203 ? 15.329 1.492 -4.102 1.00 78.94 203 PRO A O 1
ATOM 1466 N N . HIS A 1 204 ? 13.690 3.029 -4.157 1.00 85.38 204 HIS A N 1
ATOM 1467 C CA . HIS A 1 204 ? 13.767 3.345 -2.724 1.00 85.38 204 HIS A CA 1
ATOM 1468 C C . HIS A 1 204 ? 12.411 3.251 -2.015 1.00 85.38 204 HIS A C 1
ATOM 1470 O O . HIS A 1 204 ? 12.309 2.613 -0.970 1.00 85.38 204 HIS A O 1
ATOM 1476 N N . MET A 1 205 ? 11.355 3.798 -2.620 1.00 91.19 205 MET A N 1
ATOM 1477 C CA . MET A 1 205 ? 9.993 3.781 -2.087 1.00 91.19 205 MET A CA 1
ATOM 1478 C C . MET A 1 205 ? 9.048 3.121 -3.082 1.00 91.19 205 MET A C 1
ATOM 1480 O O . MET A 1 205 ? 9.061 3.466 -4.260 1.00 91.19 205 MET A O 1
ATOM 1484 N N . CYS A 1 206 ? 8.220 2.196 -2.603 1.00 96.12 206 CYS A N 1
ATOM 1485 C CA . CYS A 1 206 ? 7.275 1.426 -3.403 1.00 96.12 206 CYS A CA 1
ATOM 1486 C C . CYS A 1 206 ? 5.831 1.635 -2.939 1.00 96.12 206 CYS A C 1
ATOM 1488 O O . CYS A 1 206 ? 5.563 1.754 -1.741 1.00 96.12 206 CYS A O 1
ATOM 1490 N N . ILE A 1 207 ? 4.901 1.626 -3.894 1.00 97.56 207 ILE A N 1
ATOM 1491 C CA . ILE A 1 207 ? 3.453 1.675 -3.693 1.00 97.56 207 ILE A CA 1
ATOM 1492 C C . ILE A 1 207 ? 2.818 0.448 -4.355 1.00 97.56 207 ILE A C 1
ATOM 1494 O O . ILE A 1 207 ? 2.894 0.287 -5.575 1.00 97.56 207 ILE A O 1
ATOM 1498 N N . ALA A 1 208 ? 2.169 -0.390 -3.550 1.00 98.19 208 ALA A N 1
ATOM 1499 C CA . ALA A 1 208 ? 1.323 -1.500 -3.986 1.00 98.19 208 ALA A CA 1
ATOM 1500 C C . ALA A 1 208 ? -0.133 -1.219 -3.587 1.00 98.19 208 ALA A C 1
ATOM 1502 O O . ALA A 1 208 ? -0.385 -0.497 -2.620 1.00 98.19 208 ALA A O 1
ATOM 1503 N N . GLN A 1 209 ? -1.103 -1.739 -4.339 1.00 98.06 209 GLN A N 1
ATOM 1504 C CA . GLN A 1 209 ? -2.524 -1.451 -4.113 1.00 98.06 209 GLN A CA 1
ATOM 1505 C C . GLN A 1 209 ? -3.391 -2.680 -4.396 1.00 98.06 209 GLN A C 1
ATOM 1507 O O . GLN A 1 209 ? -3.140 -3.402 -5.360 1.00 98.06 209 GLN A O 1
ATOM 1512 N N . PHE A 1 210 ? -4.433 -2.888 -3.592 1.00 97.94 210 PHE A N 1
ATOM 1513 C CA . PHE A 1 210 ? -5.474 -3.886 -3.845 1.00 97.94 210 PHE A CA 1
ATOM 1514 C C . PHE A 1 210 ? -6.848 -3.378 -3.399 1.00 97.94 210 PHE A C 1
ATOM 1516 O O . PHE A 1 210 ? -6.937 -2.532 -2.511 1.00 97.94 210 PHE A O 1
ATOM 1523 N N . ARG A 1 211 ? -7.913 -3.921 -3.995 1.00 97.56 211 ARG A N 1
ATOM 1524 C CA . ARG A 1 211 ? -9.302 -3.668 -3.595 1.00 97.56 211 ARG A CA 1
ATOM 1525 C C . ARG A 1 211 ? -9.849 -4.862 -2.814 1.00 97.56 211 ARG A C 1
ATOM 1527 O O . ARG A 1 211 ? -9.532 -6.011 -3.130 1.00 97.56 211 ARG A O 1
ATOM 1534 N N . ARG A 1 212 ? -10.645 -4.595 -1.778 1.00 96.62 212 ARG A N 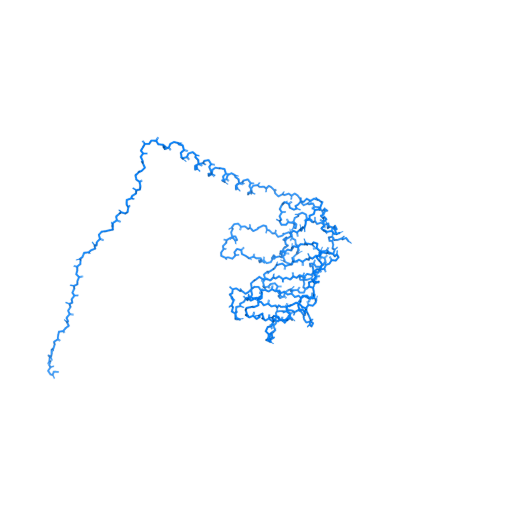1
ATOM 1535 C CA . ARG A 1 212 ? -11.309 -5.600 -0.936 1.00 96.62 212 ARG A CA 1
ATOM 1536 C C . ARG A 1 212 ? -12.638 -5.044 -0.436 1.00 96.62 212 ARG A C 1
ATOM 1538 O O . ARG A 1 212 ? -12.653 -4.000 0.199 1.00 96.62 212 ARG A O 1
ATOM 1545 N N . ASP A 1 213 ? -13.740 -5.709 -0.772 1.00 94.88 213 ASP A N 1
ATOM 1546 C CA . ASP A 1 213 ? -15.091 -5.434 -0.249 1.00 94.88 213 ASP A CA 1
ATOM 1547 C C . ASP A 1 213 ? -15.512 -3.945 -0.279 1.00 94.88 213 ASP A C 1
ATOM 1549 O O . ASP A 1 213 ? -16.077 -3.399 0.665 1.00 94.88 213 ASP A O 1
ATOM 1553 N N . GLY A 1 214 ? -15.228 -3.274 -1.403 1.00 95.44 214 GLY A N 1
ATOM 1554 C CA . GLY A 1 214 ? -15.554 -1.857 -1.612 1.00 95.44 214 GLY A CA 1
ATOM 1555 C C . GLY A 1 214 ? -14.556 -0.867 -1.001 1.00 95.44 214 GLY A C 1
ATOM 1556 O O . GLY A 1 214 ? -14.837 0.331 -0.970 1.00 95.44 214 GLY A O 1
ATOM 1557 N N . LEU A 1 215 ? -13.395 -1.339 -0.544 1.00 98.00 215 LEU A N 1
ATOM 1558 C CA . LEU A 1 215 ? -12.283 -0.526 -0.059 1.00 98.00 215 LEU A CA 1
ATOM 1559 C C . LEU A 1 215 ? -11.057 -0.673 -0.957 1.00 98.00 215 LEU A C 1
ATOM 1561 O O . LEU A 1 215 ? -10.688 -1.790 -1.320 1.00 98.00 215 LEU A O 1
ATOM 1565 N N . ASP A 1 216 ? -10.390 0.440 -1.244 1.00 98.25 216 ASP A N 1
ATOM 1566 C CA . ASP A 1 216 ? -9.043 0.444 -1.808 1.00 98.25 216 ASP A CA 1
ATOM 1567 C C . ASP A 1 216 ? -8.010 0.567 -0.690 1.00 98.25 216 ASP A C 1
ATOM 1569 O O . ASP A 1 216 ? -8.059 1.471 0.150 1.00 98.25 216 ASP A O 1
ATOM 1573 N N . VAL A 1 217 ? -7.053 -0.356 -0.696 1.00 98.44 217 VAL A N 1
ATOM 1574 C CA . VAL A 1 217 ? -5.968 -0.450 0.276 1.00 98.44 217 VAL A CA 1
ATOM 1575 C C . VAL A 1 217 ? -4.667 -0.123 -0.441 1.00 98.44 217 VAL A C 1
ATOM 1577 O O . VAL A 1 217 ? -4.185 -0.893 -1.273 1.00 98.44 217 VAL A O 1
ATOM 1580 N N . GLN A 1 218 ? -4.088 1.030 -0.112 1.00 98.44 218 GLN A N 1
ATOM 1581 C CA . GLN A 1 218 ? -2.786 1.458 -0.610 1.00 98.44 218 GLN A CA 1
ATOM 1582 C C . GLN A 1 218 ? -1.705 1.179 0.431 1.00 98.44 218 GLN A C 1
ATOM 1584 O O . GLN A 1 218 ? -1.712 1.749 1.520 1.00 98.44 218 GLN A O 1
ATOM 1589 N N . LEU A 1 219 ? -0.741 0.347 0.055 1.00 98.00 219 LEU A N 1
ATOM 1590 C CA . LEU A 1 219 ? 0.449 0.017 0.822 1.00 98.00 219 LEU A CA 1
ATOM 1591 C C . LEU A 1 219 ? 1.643 0.823 0.300 1.00 98.00 219 LEU A C 1
ATOM 1593 O O . LEU A 1 219 ? 1.975 0.741 -0.881 1.00 98.00 219 LEU A O 1
ATOM 1597 N N . ARG A 1 220 ? 2.331 1.546 1.186 1.00 96.56 220 ARG A N 1
ATOM 1598 C CA . ARG A 1 220 ? 3.629 2.177 0.917 1.00 96.56 220 ARG A CA 1
ATOM 1599 C C . ARG A 1 220 ? 4.706 1.555 1.803 1.00 96.56 220 ARG A C 1
ATOM 1601 O O . ARG A 1 220 ? 4.520 1.448 3.016 1.00 96.56 220 ARG A O 1
ATOM 1608 N N . MET A 1 221 ? 5.827 1.180 1.198 1.00 95.00 221 MET A N 1
ATOM 1609 C CA . MET A 1 221 ? 6.933 0.476 1.856 1.00 95.00 221 MET A CA 1
ATOM 1610 C C . MET A 1 221 ? 8.284 0.818 1.219 1.00 95.00 221 MET A C 1
ATOM 1612 O O . MET A 1 221 ? 8.339 1.311 0.093 1.00 95.00 221 MET A O 1
ATOM 1616 N N . ASP A 1 222 ? 9.369 0.545 1.939 1.00 92.56 222 ASP A N 1
ATOM 1617 C CA . ASP A 1 222 ? 10.730 0.594 1.398 1.00 92.56 222 ASP A CA 1
ATOM 1618 C C . ASP A 1 222 ? 10.944 -0.522 0.359 1.00 92.56 222 ASP A C 1
ATOM 1620 O O . ASP A 1 222 ? 10.463 -1.644 0.535 1.00 92.56 222 ASP A O 1
ATOM 1624 N N . ALA A 1 223 ? 11.685 -0.240 -0.714 1.00 92.31 223 ALA A N 1
ATOM 1625 C CA . ALA A 1 223 ? 11.922 -1.198 -1.795 1.00 92.31 223 ALA A CA 1
ATOM 1626 C C . ALA A 1 223 ? 12.639 -2.490 -1.348 1.00 92.31 223 ALA A C 1
ATOM 1628 O O . ALA A 1 223 ? 12.460 -3.532 -1.977 1.00 92.31 223 ALA A O 1
ATOM 1629 N N . ARG A 1 224 ? 13.386 -2.467 -0.235 1.00 92.06 224 ARG A N 1
ATOM 1630 C CA . ARG A 1 224 ? 14.024 -3.658 0.364 1.00 92.06 224 ARG A CA 1
ATOM 1631 C C . ARG A 1 224 ? 13.019 -4.675 0.914 1.00 92.06 224 ARG A C 1
ATOM 1633 O O . ARG A 1 224 ? 13.383 -5.821 1.150 1.00 92.06 224 ARG A O 1
ATOM 1640 N N . LEU A 1 225 ? 11.759 -4.283 1.115 1.00 95.25 225 LEU A N 1
ATOM 1641 C CA . LEU A 1 225 ? 10.696 -5.201 1.531 1.00 95.25 225 LEU A CA 1
ATOM 1642 C C . LEU A 1 225 ? 10.080 -5.980 0.356 1.00 95.25 225 LEU A C 1
ATOM 1644 O O . LEU A 1 225 ? 9.301 -6.902 0.590 1.00 95.25 225 LEU A O 1
ATOM 1648 N N . LEU A 1 226 ? 10.468 -5.693 -0.896 1.00 96.25 226 LEU A N 1
ATOM 1649 C CA . LEU A 1 226 ? 10.010 -6.462 -2.058 1.00 96.25 226 LEU A CA 1
ATOM 1650 C C . LEU A 1 226 ? 10.456 -7.933 -2.030 1.00 96.25 226 LEU A C 1
ATOM 1652 O O . LEU A 1 226 ? 9.716 -8.769 -2.527 1.00 96.25 226 LEU A O 1
ATOM 1656 N N . ASP A 1 227 ? 11.578 -8.291 -1.395 1.00 96.69 227 ASP A N 1
ATOM 1657 C CA . ASP A 1 227 ? 11.963 -9.705 -1.198 1.00 96.69 227 ASP A CA 1
ATOM 1658 C C . ASP A 1 227 ? 10.952 -10.498 -0.343 1.00 96.69 227 ASP A C 1
ATOM 1660 O O . ASP A 1 227 ? 10.980 -11.725 -0.306 1.00 96.69 227 ASP A O 1
ATOM 1664 N N . GLN A 1 228 ? 10.049 -9.800 0.352 1.00 97.44 228 GLN A N 1
ATOM 1665 C CA . GLN A 1 228 ? 9.037 -10.365 1.246 1.00 97.44 228 GLN A CA 1
ATOM 1666 C C . GLN A 1 228 ? 7.605 -10.068 0.760 1.00 97.44 228 GLN A C 1
ATOM 1668 O O . GLN A 1 228 ? 6.653 -10.219 1.529 1.00 97.44 228 GLN A O 1
ATOM 1673 N N . TRP A 1 229 ? 7.436 -9.658 -0.508 1.00 97.69 229 TRP A N 1
ATOM 1674 C CA . TRP A 1 229 ? 6.160 -9.170 -1.049 1.00 97.69 229 TRP A CA 1
ATOM 1675 C C . TRP A 1 229 ? 4.992 -10.143 -0.843 1.00 97.69 229 TRP A C 1
ATOM 1677 O O . TRP A 1 229 ? 3.900 -9.698 -0.501 1.00 97.69 229 TRP A O 1
ATOM 1687 N N . GLU A 1 230 ? 5.216 -11.455 -0.993 1.00 98.00 230 GLU A N 1
ATOM 1688 C CA . GLU A 1 230 ? 4.167 -12.472 -0.837 1.00 98.00 230 GLU A CA 1
ATOM 1689 C C . GLU A 1 230 ? 3.601 -12.487 0.584 1.00 98.00 230 GLU A C 1
ATOM 1691 O O . GLU A 1 230 ? 2.387 -12.434 0.778 1.00 98.00 230 GLU A O 1
ATOM 1696 N N . ALA A 1 231 ? 4.491 -12.507 1.580 1.00 98.25 231 ALA A N 1
ATOM 1697 C CA . ALA A 1 231 ? 4.113 -12.515 2.985 1.00 98.25 231 ALA A CA 1
ATOM 1698 C C . ALA A 1 231 ? 3.460 -11.189 3.401 1.00 98.25 231 ALA A C 1
ATOM 1700 O O . ALA A 1 231 ? 2.583 -11.184 4.265 1.00 98.25 231 ALA A O 1
ATOM 1701 N N . ILE A 1 232 ? 3.880 -10.069 2.805 1.00 98.19 232 ILE A N 1
ATOM 1702 C CA . ILE A 1 232 ? 3.286 -8.751 3.045 1.00 98.19 232 ILE A CA 1
ATOM 1703 C C . ILE A 1 232 ? 1.863 -8.694 2.477 1.00 98.19 232 ILE A C 1
ATOM 1705 O O . ILE A 1 232 ? 0.946 -8.304 3.198 1.00 98.19 232 ILE A O 1
ATOM 1709 N N . ASP A 1 233 ? 1.671 -9.109 1.223 1.00 98.06 233 ASP A N 1
ATOM 1710 C CA . ASP A 1 233 ? 0.372 -9.127 0.543 1.00 98.06 233 ASP A CA 1
ATOM 1711 C C . ASP A 1 233 ? -0.635 -10.033 1.274 1.00 98.06 233 ASP A C 1
ATOM 1713 O O . ASP A 1 233 ? -1.717 -9.577 1.649 1.00 98.06 233 ASP A O 1
ATOM 1717 N N . GLU A 1 234 ? -0.248 -11.276 1.582 1.00 98.06 234 GLU A N 1
ATOM 1718 C CA . GLU A 1 234 ? -1.091 -12.237 2.303 1.00 98.06 234 GLU A CA 1
ATOM 1719 C C . GLU A 1 234 ? -1.501 -11.710 3.687 1.00 98.06 234 GLU A C 1
ATOM 1721 O O . GLU A 1 234 ? -2.689 -11.664 4.026 1.00 98.06 234 GLU A O 1
ATOM 1726 N N . ARG A 1 235 ? -0.526 -11.269 4.495 1.00 98.31 235 ARG A N 1
ATOM 1727 C CA . ARG A 1 235 ? -0.784 -10.822 5.871 1.00 98.31 235 ARG A CA 1
ATOM 1728 C C . ARG A 1 235 ? -1.569 -9.520 5.922 1.00 98.31 235 ARG A C 1
ATOM 1730 O O . ARG A 1 235 ? -2.398 -9.367 6.817 1.00 98.31 235 ARG A O 1
ATOM 1737 N N . LEU A 1 236 ? -1.339 -8.596 4.986 1.00 98.12 236 LEU A N 1
ATOM 1738 C CA . LEU A 1 236 ? -2.078 -7.338 4.932 1.00 98.12 236 LEU A CA 1
ATOM 1739 C C . LEU A 1 236 ? -3.532 -7.557 4.496 1.00 98.12 236 LEU A C 1
ATOM 1741 O O . LEU A 1 236 ? -4.429 -6.991 5.117 1.00 98.12 236 LEU A O 1
ATOM 1745 N N . ARG A 1 237 ? -3.790 -8.420 3.504 1.00 98.06 237 ARG A N 1
ATOM 1746 C CA . ARG A 1 237 ? -5.161 -8.825 3.144 1.00 98.06 237 ARG A CA 1
ATOM 1747 C C . ARG A 1 237 ? -5.866 -9.480 4.329 1.00 98.06 237 ARG A C 1
ATOM 1749 O O . ARG A 1 237 ? -6.950 -9.052 4.703 1.00 98.06 237 ARG A O 1
ATOM 1756 N N . HIS A 1 238 ? -5.213 -10.434 4.992 1.00 98.19 238 HIS A N 1
ATOM 1757 C CA . HIS A 1 238 ? -5.761 -11.099 6.176 1.00 98.19 238 HIS A CA 1
ATOM 1758 C C . HIS A 1 238 ? -6.017 -10.138 7.356 1.00 98.19 238 HIS A C 1
ATOM 1760 O O . HIS A 1 238 ? -6.952 -10.343 8.132 1.00 98.19 238 HIS A O 1
ATOM 1766 N N . LEU A 1 239 ? -5.207 -9.085 7.506 1.00 98.19 239 LEU A N 1
ATOM 1767 C CA . LEU A 1 239 ? -5.440 -8.022 8.485 1.00 98.19 239 LEU A CA 1
ATOM 1768 C C . LEU A 1 239 ? -6.679 -7.184 8.131 1.00 98.19 239 LEU A C 1
ATOM 1770 O O . LEU A 1 239 ? -7.476 -6.901 9.021 1.00 98.19 239 LEU A O 1
ATOM 1774 N N . VAL A 1 240 ? -6.853 -6.810 6.860 1.00 98.06 240 VAL A N 1
ATOM 1775 C CA . VAL A 1 240 ? -8.027 -6.055 6.384 1.00 98.06 240 VAL A CA 1
ATOM 1776 C C . VAL A 1 240 ? -9.307 -6.884 6.521 1.00 98.06 240 VAL A C 1
ATOM 1778 O O . VAL A 1 240 ? -10.296 -6.374 7.041 1.00 98.06 240 VAL A O 1
ATOM 1781 N N . ASP A 1 241 ? -9.268 -8.171 6.173 1.00 98.19 241 ASP A N 1
ATOM 1782 C CA . ASP A 1 241 ? -10.397 -9.094 6.341 1.00 98.19 241 ASP A CA 1
ATOM 1783 C C . ASP A 1 241 ? -10.859 -9.157 7.812 1.00 98.19 241 ASP A C 1
ATOM 1785 O O . ASP A 1 241 ? -12.047 -9.026 8.092 1.00 98.19 241 ASP A O 1
ATOM 1789 N N . LYS A 1 242 ? -9.926 -9.232 8.778 1.00 97.75 242 LYS A N 1
ATOM 1790 C CA . LYS A 1 242 ? -10.250 -9.174 10.222 1.00 97.75 242 LYS A CA 1
ATOM 1791 C C . LYS A 1 242 ? -10.852 -7.850 10.686 1.00 97.75 242 LYS A C 1
ATOM 1793 O O . LYS A 1 242 ? -11.510 -7.825 11.723 1.00 97.75 242 LYS A O 1
ATOM 1798 N N . MET A 1 243 ? -10.566 -6.746 9.996 1.00 97.75 243 MET A N 1
ATOM 1799 C CA . MET A 1 243 ? -11.185 -5.459 10.315 1.00 97.75 243 MET A CA 1
ATOM 1800 C C . MET A 1 243 ? -12.623 -5.396 9.794 1.00 97.75 243 MET A C 1
ATOM 1802 O O . MET A 1 243 ? -13.437 -4.712 10.404 1.00 97.75 243 MET A O 1
ATOM 1806 N N . LEU A 1 244 ? -12.937 -6.094 8.699 1.00 96.88 244 LEU A N 1
ATOM 1807 C CA . LEU A 1 244 ? -14.273 -6.131 8.097 1.00 96.88 244 LEU A CA 1
ATOM 1808 C C . LEU A 1 244 ? -15.256 -7.036 8.862 1.00 96.88 244 LEU A C 1
ATOM 1810 O O . LEU A 1 244 ? -16.436 -6.690 8.939 1.00 96.88 244 LEU A O 1
ATOM 1814 N N . GLY A 1 245 ? -14.773 -8.132 9.466 1.00 91.31 245 GLY A N 1
ATOM 1815 C CA . GLY A 1 245 ? -15.552 -9.027 10.341 1.00 91.31 245 GLY A CA 1
ATOM 1816 C C . GLY A 1 245 ? -15.447 -10.499 9.968 1.00 91.31 245 GLY A C 1
ATOM 1817 O O . GLY A 1 245 ? -16.228 -10.922 9.089 1.00 91.31 245 GLY A O 1
#

Mean predicted aligned error: 13.22 Å